Protein AF-A0A8W8MKT4-F1 (afdb_monomer)

pLDDT: mean 76.04, std 18.71, range [25.28, 95.88]

Foldseek 3Di:
DDDDDDDDDDDDDDDPDPPVVVVVVVVVVVVVVVVVVVVVVVVVVVVVVVVPPPDPPQPDWAAKWKKWWQDPPAQKIKIKIKTFHQDFFFDKFKWFAAPPDIDTPPPWPWDKDWDADPQRGIMIMIITIGHPVVLVRTFKIKTFGDDPDVVVRVLRMDIDTSCRVVVPDDPQPPDALDDPQAQWKKAFLWFQQKIWGRHPRIIMIIGHHPQWGAALQCRDTDHCVVRCVPFPADPVRTGPDPPSHIHIRDPPPPDDPDDDPPVPPRDDDDD

Mean predicted aligned error: 14.45 Å

Secondary structure (DSSP, 8-state):
-----------------TTHHHHHHHHHHHHHHHHHHHHHHHHHHHHHHHT-S-PPPTT-PPPPEEEEEEETTTTEEEEEEEEEESSPPPPEEEEEEETTEEEE-TTS--EEEEEEETTTEEEEEEEEEEEHHHHHH-SEEEEEE--SSHHHHHHH-EEEEHHHHH-TT-GGG----SGGGTT-EEE-SSBTTEEEEEETTEEEEEEPSTTEEEETTTTEEEEHHHHHHHH-B-TTSBB-SSS----B-----SS---------S------

Radius of gyration: 32.93 Å; Cα contacts (8 Å, |Δi|>4): 437; chains: 1; bounding box: 51×47×119 Å

Nearest PDB structures (foldseek):
  4fab-assembly1_L  TM=6.032E-01  e=1.069E-02  Mus musculus
  1dbk-assembly1_L  TM=6.146E-01  e=1.332E-01  Mus musculus
  6ww5-assembly1_D  TM=6.050E-01  e=1.565E-01  Homo sapiens
  8qkr-assembly2_F  TM=6.483E-01  e=2.980E-01  Homo sapiens
  6gv1-assembly1_L  TM=6.126E-01  e=1.838E-01  Mus musculus

Solvent-accessible surface area (backbone atoms only — not comparable to full-atom values): 15968 Å² total; per-residue (Å²): 139,81,83,86,84,89,82,91,79,93,71,92,75,79,90,79,64,84,66,64,66,56,54,58,56,51,52,54,53,55,52,53,53,51,56,51,53,51,51,52,51,52,51,50,53,51,52,57,63,67,68,66,62,81,68,80,61,92,81,66,74,48,57,41,44,52,39,39,35,68,44,90,87,72,62,27,34,39,39,36,35,35,34,48,20,87,49,88,60,58,60,72,46,54,31,35,26,46,90,95,46,75,43,72,60,76,95,45,65,67,48,76,48,77,48,80,42,96,87,72,30,21,33,33,44,30,40,26,50,41,51,47,72,58,51,74,70,31,49,33,43,31,44,30,46,64,54,93,48,62,68,61,23,67,70,27,38,34,74,48,44,31,73,72,72,63,50,78,90,47,92,57,65,75,75,74,23,54,80,93,33,48,75,37,43,30,42,43,40,58,36,33,31,27,35,34,36,16,54,95,64,34,60,35,39,32,62,41,61,92,82,26,25,51,28,50,59,76,69,43,66,37,50,53,84,74,34,41,82,78,64,39,47,48,94,87,31,36,46,70,54,91,68,52,59,52,41,70,39,50,71,68,89,76,86,71,92,83,72,83,81,56,84,79,88,71,82,80,80,90,127

InterPro domains:
  IPR002557 Chitin binding domain [PF01607] (177-223)
  IPR002557 Chitin binding domain [PS50940] (174-235)
  IPR002557 Chitin binding domain [SM00494] (175-235)
  IPR036508 Chitin binding domain superfamily [SSF57625] (176-227)

Structure (mmCIF, N/CA/C/O backbone):
data_AF-A0A8W8MKT4-F1
#
_entry.id   AF-A0A8W8MKT4-F1
#
loop_
_atom_site.group_PDB
_atom_site.id
_atom_site.type_symbol
_atom_site.label_atom_id
_atom_site.label_alt_id
_atom_site.label_comp_id
_atom_site.label_asym_id
_atom_site.label_entity_id
_atom_site.label_seq_id
_atom_site.pdbx_PDB_ins_code
_atom_site.Cartn_x
_atom_site.Cartn_y
_atom_site.Cartn_z
_atom_site.occupancy
_atom_site.B_iso_or_equiv
_atom_site.auth_seq_id
_atom_site.auth_comp_id
_atom_site.auth_asym_id
_atom_site.auth_atom_id
_atom_site.pdbx_PDB_model_num
ATOM 1 N N . MET A 1 1 ? 12.174 -13.783 -98.293 1.00 40.50 1 MET A N 1
ATOM 2 C CA . MET A 1 1 ? 11.081 -12.786 -98.172 1.00 40.50 1 MET A CA 1
ATOM 3 C C . MET A 1 1 ? 11.248 -12.118 -96.814 1.00 40.50 1 MET A C 1
ATOM 5 O O . MET A 1 1 ? 11.398 -12.859 -95.863 1.00 40.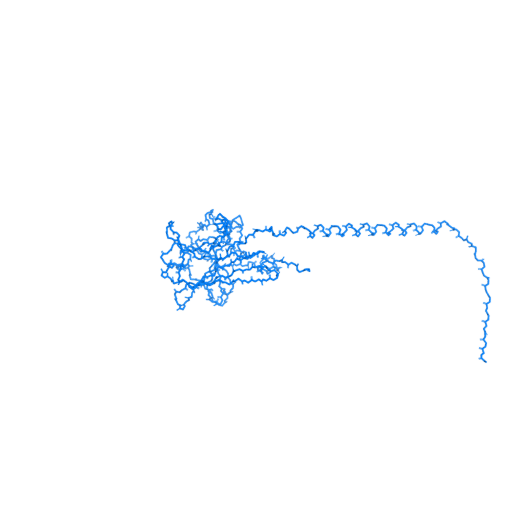50 1 MET A O 1
ATOM 9 N N . LYS A 1 2 ? 11.284 -10.805 -96.603 1.00 43.56 2 LYS A N 1
ATOM 10 C CA . LYS A 1 2 ? 11.156 -9.612 -97.447 1.00 43.56 2 LYS A CA 1
ATOM 11 C C . LYS A 1 2 ? 11.735 -8.449 -96.609 1.00 43.56 2 LYS A C 1
ATOM 13 O O . LYS A 1 2 ? 11.300 -8.263 -95.484 1.00 43.56 2 LYS A O 1
ATOM 18 N N . ASN A 1 3 ? 12.653 -7.707 -97.222 1.00 42.44 3 ASN A N 1
ATOM 19 C CA . ASN A 1 3 ? 12.739 -6.242 -97.275 1.00 42.44 3 ASN A CA 1
ATOM 20 C C . ASN A 1 3 ? 13.059 -5.396 -96.025 1.00 42.44 3 ASN A C 1
ATOM 22 O O . ASN A 1 3 ? 12.244 -5.209 -95.130 1.00 42.44 3 ASN A O 1
ATOM 26 N N . THR A 1 4 ? 14.225 -4.749 -96.127 1.00 49.06 4 THR A N 1
ATOM 27 C CA . THR A 1 4 ? 14.564 -3.381 -95.693 1.00 49.06 4 THR A CA 1
ATOM 28 C C . THR A 1 4 ? 13.545 -2.328 -96.165 1.00 49.06 4 THR A C 1
ATOM 30 O O . THR A 1 4 ? 12.856 -2.539 -97.167 1.00 49.06 4 THR A O 1
ATOM 33 N N . PRO A 1 5 ? 13.499 -1.161 -95.493 1.00 62.09 5 PRO A N 1
ATOM 34 C CA . PRO A 1 5 ? 14.091 0.021 -96.127 1.00 62.09 5 PRO A CA 1
ATOM 35 C C . PRO A 1 5 ? 14.958 0.886 -95.193 1.00 62.09 5 PRO A C 1
ATOM 37 O O . PRO A 1 5 ? 14.689 1.041 -94.006 1.00 62.09 5 PRO A O 1
ATOM 40 N N . ASN A 1 6 ? 16.002 1.448 -95.809 1.00 49.28 6 ASN A N 1
ATOM 41 C CA . ASN A 1 6 ? 16.763 2.618 -95.374 1.00 49.28 6 ASN A CA 1
ATOM 42 C C . ASN A 1 6 ? 15.872 3.865 -95.357 1.00 49.28 6 ASN A C 1
ATOM 44 O O . ASN A 1 6 ? 15.101 4.047 -96.296 1.00 49.28 6 ASN A O 1
ATOM 48 N N . GLU A 1 7 ? 16.142 4.799 -94.444 1.00 54.25 7 GLU A N 1
ATOM 49 C CA . GLU A 1 7 ? 16.109 6.219 -94.802 1.00 54.25 7 GLU A CA 1
ATOM 50 C C . GLU A 1 7 ? 17.140 7.016 -93.994 1.00 54.25 7 GLU A C 1
ATOM 52 O O . GLU A 1 7 ? 17.165 6.999 -92.764 1.00 54.25 7 GLU A O 1
ATOM 57 N N . ASN A 1 8 ? 18.032 7.661 -94.746 1.00 50.91 8 ASN A N 1
ATOM 58 C CA . ASN A 1 8 ? 19.027 8.619 -94.290 1.00 50.91 8 ASN A CA 1
ATOM 59 C C . ASN A 1 8 ? 18.345 9.946 -93.941 1.00 50.91 8 ASN A C 1
ATOM 61 O O . ASN A 1 8 ? 17.458 10.393 -94.665 1.00 50.91 8 ASN A O 1
ATOM 65 N N . GLY A 1 9 ? 18.837 10.621 -92.907 1.00 50.00 9 GLY A N 1
ATOM 66 C CA . GLY A 1 9 ? 18.427 11.977 -92.560 1.00 50.00 9 GLY A CA 1
ATOM 67 C C . GLY A 1 9 ? 19.508 12.682 -91.754 1.00 50.00 9 GLY A C 1
ATOM 68 O O . GLY A 1 9 ? 19.396 12.799 -90.538 1.00 50.00 9 GLY A O 1
ATOM 69 N N . ASP A 1 10 ? 20.561 13.122 -92.445 1.00 51.47 10 ASP A N 1
ATOM 70 C CA . ASP A 1 10 ? 21.564 14.051 -91.926 1.00 51.47 10 ASP A CA 1
ATOM 71 C C . ASP A 1 10 ? 20.923 15.418 -91.652 1.00 51.47 10 ASP A C 1
ATOM 73 O O . ASP A 1 10 ? 20.498 16.127 -92.565 1.00 51.47 10 ASP A O 1
ATOM 77 N N . GLY A 1 11 ? 20.891 15.802 -90.378 1.00 49.25 11 GLY A N 1
ATOM 78 C CA . GLY A 1 11 ? 20.530 17.135 -89.909 1.00 49.25 11 GLY A CA 1
ATOM 79 C C . GLY A 1 11 ? 21.584 17.626 -88.926 1.00 49.25 11 GLY A C 1
ATOM 80 O O . GLY A 1 11 ? 21.470 17.414 -87.722 1.00 49.25 11 GLY A O 1
ATOM 81 N N . ALA A 1 12 ? 22.638 18.256 -89.444 1.00 56.91 12 ALA A N 1
ATOM 82 C CA . ALA A 1 12 ? 23.669 18.902 -88.642 1.00 56.91 12 ALA A CA 1
ATOM 83 C C . ALA A 1 12 ? 23.098 20.159 -87.959 1.00 56.91 12 ALA A C 1
ATOM 85 O O . ALA A 1 12 ? 23.069 21.245 -88.542 1.00 56.91 12 ALA A O 1
ATOM 86 N N . GLU A 1 13 ? 22.643 20.014 -86.714 1.00 50.22 13 GLU A N 1
ATOM 87 C CA . GLU A 1 13 ? 22.199 21.130 -85.879 1.00 50.22 13 GLU A CA 1
ATOM 88 C C . GLU A 1 13 ? 23.368 21.699 -85.052 1.00 50.22 13 GLU A C 1
ATOM 90 O O . GLU A 1 13 ? 24.108 20.988 -84.368 1.00 50.22 13 GLU A O 1
ATOM 95 N N . LYS A 1 14 ? 23.555 23.019 -85.167 1.00 47.66 14 LYS A N 1
ATOM 96 C CA . LYS A 1 14 ? 24.598 23.835 -84.525 1.00 47.66 14 LYS A CA 1
ATOM 97 C C . LYS A 1 14 ? 24.682 23.610 -83.002 1.00 47.66 14 LYS A C 1
ATOM 99 O O . LYS A 1 14 ? 23.654 23.667 -82.329 1.00 47.66 14 LYS A O 1
ATOM 104 N N . PRO A 1 15 ? 25.892 23.539 -82.410 1.00 51.28 15 PRO A N 1
ATOM 105 C CA . PRO A 1 15 ? 26.056 23.515 -80.961 1.00 51.28 15 PRO A CA 1
ATOM 106 C C . PRO A 1 15 ? 25.706 24.884 -80.358 1.00 51.28 15 PRO A C 1
ATOM 108 O O . PRO A 1 15 ? 26.516 25.812 -80.321 1.00 51.28 15 PRO A O 1
ATOM 111 N N . ALA A 1 16 ? 24.477 25.015 -79.866 1.00 56.25 16 ALA A N 1
ATOM 112 C CA . ALA A 1 16 ? 24.062 26.149 -79.060 1.00 56.25 16 ALA A CA 1
ATOM 113 C C . ALA A 1 16 ? 24.637 26.034 -77.635 1.00 56.25 16 ALA A C 1
ATOM 115 O O . ALA A 1 16 ? 24.225 25.206 -76.830 1.00 56.25 16 ALA A O 1
ATOM 116 N N . SER A 1 17 ? 25.554 26.949 -77.312 1.00 55.00 17 SER A N 1
ATOM 117 C CA . SER A 1 17 ? 25.742 27.523 -75.972 1.00 55.00 17 SER A CA 1
ATOM 118 C C . SER A 1 17 ? 26.060 26.547 -74.818 1.00 55.00 17 SER A C 1
ATOM 120 O O . SER A 1 17 ? 25.248 26.240 -73.942 1.00 55.00 17 SER A O 1
ATOM 122 N N . SER A 1 18 ? 27.342 26.178 -74.741 1.00 55.16 18 SER A N 1
ATOM 123 C CA . SER A 1 18 ? 28.015 25.414 -73.671 1.00 55.16 18 SER A CA 1
ATOM 124 C C . SER A 1 18 ? 27.949 26.031 -72.251 1.00 55.16 18 SER A C 1
ATOM 126 O O . SER A 1 18 ? 28.489 25.444 -71.308 1.00 55.16 18 SER A O 1
ATOM 128 N N . ALA A 1 19 ? 27.315 27.189 -72.049 1.00 55.91 19 ALA A N 1
ATOM 129 C CA . ALA A 1 19 ? 27.246 27.846 -70.739 1.00 55.91 19 ALA A CA 1
ATOM 130 C C . ALA A 1 19 ? 26.050 27.376 -69.885 1.00 55.91 19 ALA A C 1
ATOM 132 O O . ALA A 1 19 ? 26.175 27.251 -68.666 1.00 55.91 19 ALA A O 1
ATOM 133 N N . LYS A 1 20 ? 24.910 27.023 -70.502 1.00 53.53 20 LYS A N 1
ATOM 134 C CA . LYS A 1 20 ? 23.710 26.570 -69.764 1.00 53.53 20 LYS A CA 1
ATOM 135 C C . LYS A 1 20 ? 23.859 25.172 -69.151 1.00 53.53 20 LYS A C 1
ATOM 137 O O . LYS A 1 20 ? 23.256 24.888 -68.118 1.00 53.53 20 LYS A O 1
ATOM 142 N N . PHE A 1 21 ? 24.705 24.317 -69.725 1.00 52.38 21 PHE A N 1
ATOM 143 C CA . PHE A 1 21 ? 24.856 22.931 -69.266 1.00 52.38 21 PHE A CA 1
ATOM 144 C C . PHE A 1 21 ? 25.700 22.790 -67.985 1.00 52.38 21 PHE A C 1
ATOM 146 O O . PHE A 1 21 ? 25.507 21.848 -67.215 1.00 52.38 21 PHE A O 1
ATOM 153 N N . ARG A 1 22 ? 26.606 23.741 -67.701 1.00 55.00 22 ARG A N 1
ATOM 154 C CA . ARG A 1 22 ? 27.378 23.743 -66.441 1.00 55.00 22 ARG A CA 1
ATOM 155 C C . ARG A 1 22 ? 26.541 24.201 -65.247 1.00 55.00 22 ARG A C 1
ATOM 157 O O . ARG A 1 22 ? 26.702 23.657 -64.158 1.00 55.00 22 ARG A O 1
ATOM 164 N N . TYR A 1 23 ? 25.604 25.125 -65.461 1.00 56.66 23 TYR A N 1
ATOM 165 C CA . TYR A 1 23 ? 24.764 25.667 -64.390 1.00 56.66 23 TYR A CA 1
ATOM 166 C C . TYR A 1 23 ? 23.769 24.630 -63.841 1.00 56.66 23 TYR A C 1
ATOM 168 O O . TYR A 1 23 ? 23.590 24.516 -62.630 1.00 56.66 23 TYR A O 1
ATOM 176 N N . MET A 1 24 ? 23.192 23.789 -64.709 1.00 58.78 24 MET A N 1
ATOM 177 C CA . MET A 1 24 ? 22.273 22.725 -64.276 1.00 58.78 24 MET A CA 1
ATOM 178 C C . MET A 1 24 ? 22.959 21.613 -63.470 1.00 58.78 24 MET A C 1
ATOM 180 O O . MET A 1 24 ? 22.343 21.045 -62.568 1.00 58.78 24 MET A O 1
ATOM 184 N N . LYS A 1 25 ? 24.234 21.309 -63.747 1.00 62.78 25 LYS A N 1
ATOM 185 C CA . LYS A 1 25 ? 24.990 20.334 -62.945 1.00 62.78 25 LYS A CA 1
ATOM 186 C C . LYS A 1 25 ? 25.341 20.886 -61.562 1.00 62.78 25 LYS A C 1
ATOM 188 O O . LYS A 1 25 ? 25.226 20.152 -60.586 1.00 62.78 25 LYS A O 1
ATOM 193 N N . PHE A 1 26 ? 25.681 22.171 -61.464 1.00 66.62 26 PHE A N 1
ATOM 194 C CA . PHE A 1 26 ? 25.965 22.815 -60.178 1.00 66.62 26 PHE A CA 1
ATOM 195 C C . PHE A 1 26 ? 24.720 22.911 -59.285 1.00 66.62 26 PHE A C 1
ATOM 197 O O . PHE A 1 26 ? 24.785 22.566 -58.109 1.00 66.62 26 PHE A O 1
ATOM 204 N N . ALA A 1 27 ? 23.561 23.273 -59.848 1.00 70.12 27 ALA A N 1
ATOM 205 C CA . ALA A 1 27 ? 22.306 23.343 -59.095 1.00 70.12 27 ALA A CA 1
ATOM 206 C C . ALA A 1 27 ? 21.896 21.984 -58.494 1.00 70.12 27 ALA A C 1
ATOM 208 O O . ALA A 1 27 ? 21.453 21.919 -57.350 1.00 70.12 27 ALA A O 1
ATOM 209 N N . ARG A 1 28 ? 22.108 20.879 -59.224 1.00 73.94 28 ARG A N 1
ATOM 210 C CA . ARG A 1 28 ? 21.835 19.523 -58.716 1.00 73.94 28 ARG A CA 1
ATOM 211 C C . ARG A 1 28 ? 22.748 19.127 -57.552 1.00 73.94 28 ARG A C 1
ATOM 213 O O . ARG A 1 28 ? 22.274 18.483 -56.622 1.00 73.94 28 ARG A O 1
ATOM 220 N N . PHE A 1 29 ? 24.015 19.544 -57.573 1.00 75.06 29 PHE A N 1
ATOM 221 C CA . PHE A 1 29 ? 24.945 19.303 -56.464 1.00 75.06 29 PHE A CA 1
ATOM 222 C C . PHE A 1 29 ? 24.569 20.088 -55.202 1.00 75.06 29 PHE A C 1
ATOM 224 O O . PHE A 1 29 ? 24.619 19.533 -54.107 1.00 75.06 29 PHE A O 1
ATOM 231 N N . VAL A 1 30 ? 24.143 21.346 -55.353 1.00 80.50 30 VAL A N 1
ATOM 232 C CA . VAL A 1 30 ? 23.728 22.188 -54.217 1.00 80.50 30 VAL A CA 1
ATOM 233 C C . VAL A 1 30 ? 22.429 21.679 -53.587 1.00 80.50 30 VAL A C 1
ATOM 235 O O . VAL A 1 30 ? 22.310 21.638 -52.369 1.00 80.50 30 VAL A O 1
ATOM 238 N N . ILE A 1 31 ? 21.461 21.230 -54.391 1.00 82.56 31 ILE A N 1
ATOM 239 C CA . ILE A 1 31 ? 20.212 20.670 -53.855 1.00 82.56 31 ILE A CA 1
ATOM 240 C C . ILE A 1 31 ? 20.494 19.366 -53.093 1.00 82.56 31 ILE A C 1
ATOM 242 O O . ILE A 1 31 ? 20.019 19.196 -51.972 1.00 82.56 31 ILE A O 1
ATOM 246 N N . ALA A 1 32 ? 21.313 18.470 -53.652 1.00 84.69 32 ALA A N 1
ATOM 247 C CA . ALA A 1 32 ? 21.659 17.210 -52.996 1.00 84.69 32 ALA A CA 1
ATOM 248 C C . ALA A 1 32 ? 22.386 17.415 -51.653 1.00 84.69 32 ALA A C 1
ATOM 250 O O . ALA A 1 32 ? 22.090 16.708 -50.689 1.00 84.69 32 ALA A O 1
ATOM 251 N N . SER A 1 33 ? 23.290 18.398 -51.551 1.00 87.81 33 SER A N 1
ATOM 252 C CA . SER A 1 33 ? 24.009 18.666 -50.298 1.00 87.81 33 SER A CA 1
ATOM 253 C C . SER A 1 33 ? 23.094 19.200 -49.192 1.00 87.81 33 SER A C 1
ATOM 255 O O . SER A 1 33 ? 23.240 18.798 -48.037 1.00 87.81 33 SER A O 1
ATOM 257 N N . VAL A 1 34 ? 22.103 20.031 -49.535 1.00 91.00 34 VAL A N 1
ATOM 258 C CA . VAL A 1 34 ? 21.110 20.539 -48.572 1.00 91.00 34 VAL A CA 1
ATOM 259 C C . VAL A 1 34 ? 20.231 19.407 -48.036 1.00 91.00 34 VAL A C 1
ATOM 261 O O . VAL A 1 34 ? 20.033 19.321 -46.825 1.00 91.00 34 VAL A O 1
ATOM 264 N N . PHE A 1 35 ? 19.759 18.494 -48.891 1.00 89.62 35 PHE A N 1
ATOM 265 C CA . PHE A 1 35 ? 18.953 17.350 -48.439 1.00 89.62 35 PHE A CA 1
ATOM 266 C C . PHE A 1 35 ? 19.724 16.423 -47.493 1.00 89.62 35 PHE A C 1
ATOM 268 O O . PHE A 1 35 ? 19.170 15.978 -46.485 1.00 89.62 35 PHE A O 1
ATOM 275 N N . ILE A 1 36 ? 21.006 16.167 -47.770 1.00 92.19 36 ILE A N 1
ATOM 276 C CA . ILE A 1 36 ? 21.857 15.359 -46.886 1.00 92.19 36 ILE A CA 1
ATOM 277 C C . ILE A 1 36 ? 22.030 16.059 -45.533 1.00 92.19 36 ILE A C 1
ATOM 279 O O . ILE A 1 36 ? 21.827 15.428 -44.497 1.00 92.19 36 ILE A O 1
ATOM 283 N N . ALA A 1 37 ? 22.327 17.362 -45.525 1.00 92.75 37 ALA A N 1
ATOM 284 C CA . ALA A 1 37 ? 22.496 18.126 -44.290 1.00 92.75 37 ALA A CA 1
ATOM 285 C C . ALA A 1 37 ? 21.221 18.127 -43.428 1.00 92.75 37 ALA A C 1
ATOM 287 O O . ALA A 1 37 ? 21.290 17.855 -42.230 1.00 92.75 37 ALA A O 1
ATOM 288 N N . VAL A 1 38 ? 20.051 18.350 -44.035 1.00 92.56 38 VAL A N 1
ATOM 289 C CA . VAL A 1 38 ? 18.760 18.309 -43.325 1.00 92.56 38 VAL A CA 1
ATOM 290 C C . VAL A 1 38 ? 18.490 16.915 -42.759 1.00 92.56 38 VAL A C 1
ATOM 292 O O . VAL A 1 38 ? 18.091 16.793 -41.605 1.00 92.56 38 VAL A O 1
ATOM 295 N N . THR A 1 39 ? 18.763 15.859 -43.527 1.00 91.69 39 THR A N 1
ATOM 296 C CA . THR A 1 39 ? 18.546 14.476 -43.073 1.00 91.69 39 THR A CA 1
ATOM 297 C C . THR A 1 39 ? 19.428 14.138 -41.870 1.00 91.69 39 THR A C 1
ATOM 299 O O . THR A 1 39 ? 18.943 13.562 -40.899 1.00 91.69 39 THR A O 1
ATOM 302 N N . VAL A 1 40 ? 20.698 14.553 -41.881 1.00 93.81 40 VAL A N 1
ATOM 303 C CA . VAL A 1 40 ? 21.618 14.353 -40.748 1.00 93.81 40 VAL A CA 1
ATOM 304 C C . VAL A 1 40 ? 21.141 15.108 -39.505 1.00 93.81 40 VAL A C 1
ATOM 306 O O . VAL A 1 40 ? 21.141 14.535 -38.417 1.00 93.81 40 VAL A O 1
ATOM 309 N N . VAL A 1 41 ? 20.676 16.354 -39.651 1.00 93.00 41 VAL A N 1
ATOM 310 C CA . VAL A 1 41 ? 20.140 17.147 -38.529 1.00 93.00 41 VAL A CA 1
ATOM 311 C C . VAL A 1 41 ? 18.872 16.516 -37.955 1.00 93.00 41 VAL A C 1
ATOM 313 O O . VAL A 1 41 ? 18.744 16.424 -36.738 1.00 93.00 41 VAL A O 1
ATOM 316 N N . VAL A 1 42 ? 17.958 16.031 -38.801 1.00 92.50 42 VAL A N 1
ATOM 317 C CA . VAL A 1 42 ? 16.735 15.348 -38.347 1.00 92.50 42 VAL A CA 1
ATOM 318 C C . VAL A 1 42 ? 17.075 14.047 -37.626 1.00 92.50 42 VAL A C 1
ATOM 320 O O . VAL A 1 42 ? 16.545 13.805 -36.546 1.00 92.50 42 VAL A O 1
ATOM 323 N N . ILE A 1 43 ? 17.992 13.233 -38.160 1.00 90.50 43 ILE A N 1
ATOM 324 C CA . ILE A 1 43 ? 18.422 11.995 -37.495 1.00 90.50 43 ILE A CA 1
ATOM 325 C C . ILE A 1 43 ? 19.057 12.313 -36.139 1.00 90.50 43 ILE A C 1
ATOM 327 O O . ILE A 1 43 ? 18.694 11.669 -35.161 1.00 90.50 43 ILE A O 1
ATOM 331 N N . ALA A 1 44 ? 19.932 13.321 -36.057 1.00 86.62 44 ALA A N 1
ATOM 332 C CA . ALA A 1 44 ? 20.564 13.750 -34.808 1.00 86.62 44 ALA A CA 1
ATOM 333 C C . ALA A 1 44 ? 19.553 14.304 -33.784 1.00 86.62 44 ALA A C 1
ATOM 335 O O . ALA A 1 44 ? 19.630 13.996 -32.594 1.00 86.62 44 ALA A O 1
ATOM 336 N N . ALA A 1 45 ? 18.573 15.095 -34.226 1.00 83.88 45 ALA A N 1
ATOM 337 C CA . ALA A 1 45 ? 17.501 15.598 -33.366 1.00 83.88 45 ALA A CA 1
ATOM 338 C C . ALA A 1 45 ? 16.623 14.452 -32.840 1.00 83.88 45 ALA A C 1
ATOM 340 O O . ALA A 1 45 ? 16.292 14.403 -31.658 1.00 83.88 45 ALA A O 1
ATOM 341 N N . VAL A 1 46 ? 16.300 13.478 -33.692 1.00 80.69 46 VAL A N 1
ATOM 342 C CA . VAL A 1 46 ? 15.532 12.298 -33.288 1.00 80.69 46 VAL A CA 1
ATOM 343 C C . VAL A 1 46 ? 16.343 11.433 -32.320 1.00 80.69 46 VAL A C 1
ATOM 345 O O . VAL A 1 46 ? 15.818 11.061 -31.275 1.00 80.69 46 VAL A O 1
ATOM 348 N N . THR A 1 47 ? 17.621 11.142 -32.578 1.00 76.12 47 THR A N 1
ATOM 349 C CA . THR A 1 47 ? 18.436 10.340 -31.645 1.00 76.12 47 THR A CA 1
ATOM 350 C C . THR A 1 47 ? 18.651 11.034 -30.304 1.00 76.12 47 THR A C 1
ATOM 352 O O . THR A 1 47 ? 18.570 10.368 -29.273 1.00 76.12 47 THR A O 1
ATOM 355 N N . THR A 1 48 ? 18.831 12.357 -30.278 1.00 73.94 48 THR A N 1
ATOM 356 C CA . THR A 1 48 ? 18.940 13.120 -29.019 1.00 73.94 48 THR A CA 1
ATOM 357 C C . THR A 1 48 ? 17.623 13.180 -28.243 1.00 73.94 48 THR A C 1
ATOM 359 O O . THR A 1 48 ? 17.646 13.094 -27.016 1.00 73.94 48 THR A O 1
ATOM 362 N N . MET A 1 49 ? 16.471 13.232 -28.921 1.00 65.81 49 MET A N 1
ATOM 363 C CA . MET A 1 49 ? 15.163 13.088 -28.267 1.00 65.81 49 MET A CA 1
ATOM 364 C C . MET A 1 49 ? 14.929 11.669 -27.725 1.00 65.81 49 MET A C 1
ATOM 366 O O . MET A 1 49 ? 14.303 11.518 -26.679 1.00 65.81 49 MET A O 1
ATOM 370 N N . TYR A 1 50 ? 15.461 10.630 -28.379 1.00 56.19 50 TYR A N 1
ATOM 371 C CA . TYR A 1 50 ? 15.333 9.243 -27.909 1.00 56.19 50 TYR A CA 1
ATOM 372 C C . TYR A 1 50 ? 16.281 8.881 -26.755 1.00 56.19 50 TYR A C 1
ATOM 374 O O . TYR A 1 50 ? 15.965 7.975 -25.991 1.00 56.19 50 TYR A O 1
ATOM 382 N N . GLN A 1 51 ? 17.408 9.577 -26.578 1.00 51.16 51 GLN A N 1
ATOM 383 C CA . GLN A 1 51 ? 18.354 9.296 -25.486 1.00 51.16 51 GLN A CA 1
ATOM 384 C C . GLN A 1 51 ? 18.014 9.974 -24.148 1.00 51.16 51 GLN A C 1
ATOM 386 O O . GLN A 1 51 ? 18.747 9.799 -23.177 1.00 51.16 51 GLN A O 1
ATOM 391 N N . LYS A 1 52 ? 16.913 10.731 -24.059 1.00 43.56 52 LYS A N 1
ATOM 392 C CA . LYS A 1 52 ? 16.562 11.504 -22.855 1.00 43.56 52 LYS A CA 1
ATOM 393 C C . LYS A 1 52 ? 15.234 11.088 -22.219 1.00 43.56 52 LYS A C 1
ATOM 395 O O . LYS A 1 52 ? 14.511 11.925 -21.691 1.00 43.56 52 LYS A O 1
ATOM 400 N N . ALA A 1 53 ? 14.935 9.795 -22.220 1.00 43.81 53 ALA A N 1
ATOM 401 C CA . ALA A 1 53 ? 14.231 9.224 -21.081 1.00 43.81 53 ALA A CA 1
ATOM 402 C C . ALA A 1 53 ? 15.331 8.688 -20.156 1.00 43.81 53 ALA A C 1
ATOM 404 O O . ALA A 1 53 ? 16.023 7.755 -20.567 1.00 43.81 53 ALA A O 1
ATOM 405 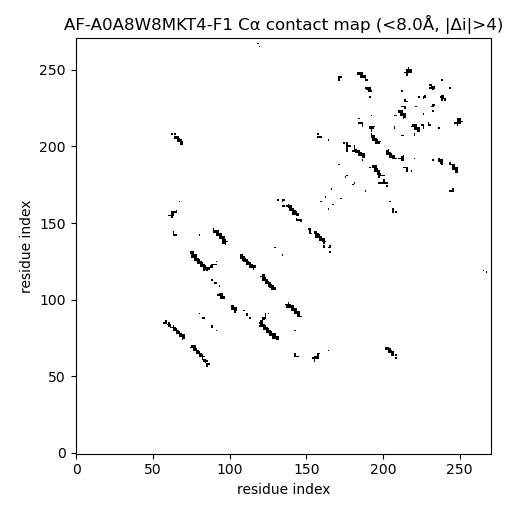N N . PRO A 1 54 ? 15.594 9.294 -18.982 1.00 50.25 54 PRO A N 1
ATOM 406 C CA . PRO A 1 54 ? 16.453 8.650 -18.003 1.00 50.25 54 PRO A CA 1
ATOM 407 C C . PRO A 1 54 ? 15.845 7.274 -17.738 1.00 50.25 54 PRO A C 1
ATOM 409 O O . PRO A 1 54 ? 14.749 7.174 -17.193 1.00 50.25 54 PRO A O 1
ATOM 412 N N . GLY A 1 55 ? 16.517 6.217 -18.199 1.00 46.06 55 GLY A N 1
ATOM 413 C CA . GLY A 1 55 ? 16.198 4.878 -17.729 1.00 46.06 55 GLY A CA 1
ATOM 414 C C . GLY A 1 55 ? 16.261 4.895 -16.199 1.00 46.06 55 GLY A C 1
ATOM 415 O O . GLY A 1 55 ? 17.063 5.668 -15.653 1.00 46.06 55 GLY A O 1
ATOM 416 N N . PRO A 1 56 ? 15.416 4.113 -15.505 1.00 46.66 56 PRO A N 1
ATOM 417 C CA . PRO A 1 56 ? 15.485 4.016 -14.053 1.00 46.66 56 PRO A CA 1
ATOM 418 C C . PRO A 1 56 ? 16.937 3.748 -13.676 1.00 46.66 56 PRO A C 1
ATOM 420 O O . PRO A 1 56 ? 17.601 2.900 -14.286 1.00 46.66 56 PRO A O 1
ATOM 423 N N . LYS A 1 57 ? 17.472 4.553 -12.755 1.00 45.00 57 LYS A N 1
ATOM 424 C CA . LYS A 1 57 ? 18.861 4.401 -12.333 1.00 45.00 57 LYS A CA 1
ATOM 425 C C . LYS A 1 57 ? 19.013 2.967 -11.837 1.00 45.00 57 LYS A C 1
ATOM 427 O O . LYS A 1 57 ? 18.224 2.511 -11.012 1.00 45.00 57 LYS A O 1
ATOM 432 N N . ALA A 1 58 ? 19.991 2.243 -12.377 1.00 44.19 58 ALA A N 1
ATOM 433 C CA . ALA A 1 58 ? 20.297 0.896 -11.923 1.00 44.19 58 ALA A CA 1
ATOM 434 C C . ALA A 1 58 ? 20.535 0.939 -10.403 1.00 44.19 58 ALA A C 1
ATOM 436 O O . ALA A 1 58 ? 21.496 1.564 -9.955 1.00 44.19 58 ALA A O 1
ATOM 437 N N . GLY A 1 59 ? 19.620 0.341 -9.634 1.00 55.66 59 GLY A N 1
ATOM 438 C CA . GLY A 1 59 ? 19.635 0.352 -8.168 1.00 55.66 59 GLY A CA 1
ATOM 439 C C . GLY A 1 59 ? 18.447 1.043 -7.490 1.00 55.66 59 GLY A C 1
ATOM 440 O O . GLY A 1 59 ? 18.373 1.004 -6.272 1.00 55.66 59 GLY A O 1
ATOM 441 N N . GLU A 1 60 ? 17.512 1.650 -8.222 1.00 61.16 60 GLU A N 1
ATOM 442 C CA . GLU A 1 60 ? 16.317 2.240 -7.602 1.00 61.16 60 GLU A CA 1
ATOM 443 C C . GLU A 1 60 ? 15.275 1.140 -7.318 1.00 61.16 60 GLU A C 1
ATOM 445 O O . GLU A 1 60 ? 14.607 0.639 -8.227 1.00 61.16 60 GLU A O 1
ATOM 450 N N . LEU A 1 61 ? 15.199 0.694 -6.059 1.00 65.81 61 LEU A N 1
ATOM 451 C CA . LEU A 1 61 ? 14.167 -0.235 -5.592 1.00 65.81 61 LEU A CA 1
ATOM 452 C C . LEU A 1 61 ? 12.798 0.446 -5.634 1.00 65.81 61 LEU A C 1
ATOM 454 O O . LEU A 1 61 ? 12.627 1.546 -5.109 1.00 65.81 61 LEU A O 1
ATOM 458 N N . SER A 1 62 ? 11.801 -0.223 -6.222 1.00 76.81 62 SER A N 1
ATOM 459 C CA . SER A 1 62 ? 10.431 0.280 -6.124 1.00 76.81 62 SER A CA 1
ATOM 460 C C . SER A 1 62 ? 9.920 0.081 -4.694 1.00 76.81 62 SER A C 1
ATOM 462 O O . SER A 1 62 ? 10.131 -0.998 -4.122 1.00 76.81 62 SER A O 1
ATOM 464 N N . PRO A 1 63 ? 9.205 1.068 -4.129 1.00 83.06 63 PRO A N 1
ATOM 465 C CA . PRO A 1 63 ? 8.611 0.935 -2.806 1.00 83.06 63 PRO A CA 1
ATOM 466 C C . PRO A 1 63 ? 7.648 -0.254 -2.767 1.00 83.06 63 PRO A C 1
ATOM 468 O O . PRO A 1 63 ? 6.961 -0.545 -3.755 1.00 83.06 63 PRO A O 1
ATOM 471 N N . VAL A 1 64 ? 7.598 -0.942 -1.625 1.00 86.75 64 VAL A N 1
ATOM 472 C CA . VAL A 1 64 ? 6.651 -2.038 -1.416 1.00 86.75 64 VAL A CA 1
ATOM 473 C C . VAL A 1 64 ? 5.231 -1.474 -1.420 1.00 86.75 64 VAL A C 1
ATOM 475 O O . VAL A 1 64 ? 4.940 -0.449 -0.806 1.00 86.75 64 VAL A O 1
ATOM 478 N N . ARG A 1 65 ? 4.331 -2.151 -2.124 1.00 87.12 65 ARG A N 1
ATOM 479 C CA . ARG A 1 65 ? 2.892 -1.890 -2.119 1.00 87.12 65 ARG A CA 1
ATOM 480 C C . ARG A 1 65 ? 2.213 -2.888 -1.202 1.00 87.12 65 ARG A C 1
ATOM 482 O O . ARG A 1 65 ? 2.596 -4.055 -1.184 1.00 87.12 65 ARG A O 1
ATOM 489 N N . MET A 1 66 ? 1.202 -2.435 -0.476 1.00 89.56 66 MET A N 1
ATOM 490 C CA . MET A 1 66 ? 0.401 -3.274 0.406 1.00 89.56 66 MET A CA 1
ATOM 491 C C . MET A 1 66 ? -1.072 -3.098 0.074 1.00 89.56 66 MET A C 1
ATOM 493 O O . MET A 1 66 ? -1.547 -1.974 -0.069 1.00 89.56 66 MET A O 1
ATOM 497 N N . GLU A 1 67 ? -1.780 -4.210 -0.030 1.00 86.62 67 GLU A N 1
ATOM 498 C CA . GLU A 1 67 ? -3.228 -4.267 -0.168 1.00 86.62 67 GLU A CA 1
ATOM 499 C C . GLU A 1 67 ? -3.769 -5.178 0.926 1.00 86.62 67 GLU A C 1
ATOM 501 O O . GLU A 1 67 ? -3.187 -6.229 1.214 1.00 86.62 67 GLU A O 1
ATOM 506 N N . VAL A 1 68 ? -4.876 -4.771 1.537 1.00 86.12 68 VAL A N 1
ATOM 507 C CA . VAL A 1 68 ? -5.569 -5.586 2.532 1.00 86.12 68 VAL A CA 1
ATOM 508 C C . VAL A 1 68 ? -7.025 -5.750 2.135 1.00 86.12 68 VAL A C 1
ATOM 510 O O . VAL A 1 68 ? -7.716 -4.762 1.879 1.00 86.12 68 VAL A O 1
ATOM 513 N N . ASP A 1 69 ? -7.457 -7.004 2.072 1.00 83.38 69 ASP A N 1
ATOM 514 C CA . ASP A 1 69 ? -8.832 -7.437 1.825 1.00 83.38 69 ASP A CA 1
ATOM 515 C C . ASP A 1 69 ? -9.400 -8.031 3.117 1.00 83.38 69 ASP A C 1
ATOM 517 O O . ASP A 1 69 ? -8.699 -8.720 3.864 1.00 83.38 69 ASP A O 1
ATOM 521 N N . GLN A 1 70 ? -10.673 -7.769 3.389 1.00 80.06 70 GLN A N 1
ATOM 522 C CA . GLN A 1 70 ? -11.374 -8.343 4.531 1.00 80.06 70 GLN A CA 1
ATOM 523 C C . GLN A 1 70 ? -12.278 -9.471 4.031 1.00 80.06 70 GLN A C 1
ATOM 525 O O . GLN A 1 70 ? -13.270 -9.237 3.337 1.00 80.06 70 GLN A O 1
ATOM 530 N N . SER A 1 71 ? -11.949 -10.715 4.392 1.00 74.81 71 SER A N 1
ATOM 531 C CA . SER A 1 71 ? -12.792 -11.858 4.046 1.00 74.81 71 SER A CA 1
ATOM 532 C C . SER A 1 71 ? -14.029 -11.876 4.936 1.00 74.81 71 SER A C 1
ATOM 534 O O . SER A 1 71 ? -13.939 -12.110 6.140 1.00 74.81 71 SER A O 1
ATOM 536 N N . ALA A 1 72 ? -15.203 -11.697 4.328 1.00 63.91 72 ALA A N 1
ATOM 537 C CA . ALA A 1 72 ? -16.487 -11.780 5.024 1.00 63.91 72 ALA A CA 1
ATOM 538 C C . ALA A 1 72 ? -16.829 -13.196 5.535 1.00 63.91 72 ALA A C 1
ATOM 540 O O . ALA A 1 72 ? -17.789 -13.351 6.283 1.00 63.91 72 ALA A O 1
ATOM 541 N N . VAL A 1 73 ? -16.102 -14.229 5.093 1.00 71.38 73 VAL A N 1
ATOM 542 C CA . VAL A 1 73 ? -16.443 -15.635 5.374 1.00 71.38 73 VAL A CA 1
ATOM 543 C C . VAL A 1 73 ? -15.734 -16.164 6.623 1.00 71.38 73 VAL A C 1
ATOM 545 O O . VAL A 1 73 ? -16.326 -16.957 7.347 1.00 71.38 73 VAL A O 1
ATOM 548 N N . ASP A 1 74 ? -14.509 -15.703 6.899 1.00 74.44 74 ASP A N 1
ATOM 549 C CA . ASP A 1 74 ? -13.612 -16.360 7.865 1.00 74.44 74 ASP A CA 1
ATOM 550 C C . ASP A 1 74 ? -13.034 -15.425 8.945 1.00 74.44 74 ASP A C 1
ATOM 552 O O . ASP A 1 74 ? -12.098 -15.829 9.636 1.00 74.44 74 ASP A O 1
ATOM 556 N N . GLU A 1 75 ? -13.526 -14.182 9.066 1.00 80.94 75 GLU A N 1
ATOM 557 C CA . GLU A 1 75 ? -13.009 -13.164 10.015 1.00 80.94 75 GLU A CA 1
ATOM 558 C C . GLU A 1 75 ? -11.474 -12.993 9.923 1.00 80.94 75 GLU A C 1
ATOM 560 O O . GLU A 1 75 ? -10.740 -12.821 10.902 1.00 80.94 75 GLU A O 1
ATOM 565 N N . GLN A 1 76 ? -10.963 -13.093 8.695 1.00 86.56 76 GLN A N 1
ATOM 566 C CA . GLN A 1 76 ? -9.543 -13.016 8.376 1.00 86.56 76 GLN A CA 1
ATOM 567 C C . GLN A 1 76 ? -9.279 -11.899 7.374 1.00 86.56 76 GLN A C 1
ATOM 569 O O . GLN A 1 76 ? -10.018 -11.702 6.406 1.00 86.56 76 GLN A O 1
ATOM 574 N N . PHE A 1 77 ? -8.169 -11.207 7.590 1.00 87.56 77 PHE A N 1
ATOM 575 C CA . PHE A 1 77 ? -7.630 -10.209 6.683 1.00 87.56 77 PHE A CA 1
ATOM 576 C C . PHE A 1 77 ? -6.659 -10.884 5.724 1.00 87.56 77 PHE A C 1
ATOM 578 O O . PHE A 1 77 ? -5.663 -11.466 6.151 1.00 87.56 77 PHE A O 1
ATOM 585 N N . GLU A 1 78 ? -6.927 -10.821 4.428 1.00 90.56 78 GLU A N 1
ATOM 586 C CA . GLU A 1 78 ? -5.966 -11.229 3.412 1.00 90.56 78 GLU A CA 1
ATOM 587 C C . GLU A 1 78 ? -5.044 -10.044 3.112 1.00 90.56 78 GLU A C 1
ATOM 589 O O . GLU A 1 78 ? -5.484 -8.974 2.702 1.00 90.56 78 GLU A O 1
ATOM 594 N N . ILE A 1 79 ? -3.749 -10.234 3.329 1.00 91.19 79 ILE A N 1
ATOM 595 C CA . ILE A 1 79 ? -2.713 -9.234 3.107 1.00 91.19 79 ILE A CA 1
ATOM 596 C C . ILE A 1 79 ? -1.908 -9.615 1.884 1.00 91.19 79 ILE A C 1
ATOM 598 O O . ILE A 1 79 ? -1.405 -10.737 1.774 1.00 91.19 79 ILE A O 1
ATOM 602 N N . ARG A 1 80 ? -1.729 -8.642 0.995 1.00 93.38 80 ARG A N 1
ATOM 603 C CA . ARG A 1 80 ? -0.894 -8.756 -0.192 1.00 93.38 80 ARG A CA 1
ATOM 604 C C . ARG A 1 80 ? 0.181 -7.682 -0.159 1.00 93.38 80 ARG A C 1
ATOM 606 O O . ARG A 1 80 ? -0.127 -6.497 -0.150 1.00 93.38 80 ARG A O 1
ATOM 613 N N . CYS A 1 81 ? 1.442 -8.090 -0.162 1.00 93.88 81 CYS A N 1
ATOM 614 C CA . CYS A 1 81 ? 2.582 -7.195 -0.317 1.00 93.88 81 CYS A CA 1
ATOM 615 C C . CYS A 1 81 ? 3.202 -7.428 -1.697 1.00 93.88 81 CYS A C 1
ATOM 617 O O . CYS A 1 81 ? 3.398 -8.577 -2.085 1.00 93.88 81 CYS A O 1
ATOM 619 N N . SER A 1 82 ? 3.557 -6.386 -2.441 1.00 92.94 82 SER A N 1
ATOM 620 C CA . SER A 1 82 ? 4.249 -6.549 -3.724 1.00 92.94 82 SER A CA 1
ATOM 621 C C . SER A 1 82 ? 5.349 -5.522 -3.942 1.00 92.94 82 SER A C 1
ATOM 623 O O . SER A 1 82 ? 5.274 -4.397 -3.458 1.00 92.94 82 SER A O 1
ATOM 625 N N . SER A 1 83 ? 6.393 -5.908 -4.669 1.00 91.31 83 SER A N 1
ATOM 626 C CA . SER A 1 83 ? 7.463 -5.006 -5.100 1.00 91.31 83 SER A CA 1
ATOM 627 C C . SER A 1 83 ? 7.967 -5.409 -6.482 1.00 91.31 83 SER A C 1
ATOM 629 O O . SER A 1 83 ? 7.929 -6.582 -6.856 1.00 91.31 83 SER A O 1
ATOM 631 N N . THR A 1 84 ? 8.419 -4.420 -7.247 1.00 87.88 84 THR A N 1
ATOM 632 C CA . THR A 1 84 ? 8.962 -4.571 -8.601 1.00 87.88 84 THR A CA 1
ATOM 633 C C . THR A 1 84 ? 10.378 -4.009 -8.652 1.00 87.88 84 THR A C 1
ATOM 635 O O . THR A 1 84 ? 10.652 -2.942 -8.102 1.00 87.88 84 THR A O 1
ATOM 638 N N . SER A 1 85 ? 11.297 -4.683 -9.331 1.00 82.44 85 SER A N 1
ATOM 639 C CA . SER A 1 85 ? 12.673 -4.210 -9.476 1.00 82.44 85 SER A CA 1
ATOM 640 C C . SER A 1 85 ? 13.305 -4.663 -10.786 1.00 82.44 85 SER A C 1
ATOM 642 O O . SER A 1 85 ? 13.062 -5.761 -11.282 1.00 82.44 85 SER A O 1
ATOM 644 N N . GLY A 1 86 ? 14.205 -3.833 -11.322 1.00 82.19 86 GLY A N 1
ATOM 645 C CA . GLY A 1 86 ? 15.041 -4.218 -12.467 1.00 82.19 86 GLY A CA 1
ATOM 646 C C . GLY A 1 86 ? 16.061 -5.323 -12.142 1.00 82.19 86 GLY A C 1
ATOM 647 O O . GLY A 1 86 ? 16.628 -5.926 -13.048 1.00 82.19 86 GLY A O 1
ATOM 648 N N . CYS A 1 87 ? 16.280 -5.604 -10.856 1.00 83.31 87 CYS A N 1
ATOM 649 C CA . CYS A 1 87 ? 17.161 -6.652 -10.335 1.00 83.31 87 CYS A CA 1
ATOM 650 C C . CYS A 1 87 ? 16.346 -7.732 -9.609 1.00 83.31 87 CYS A C 1
ATOM 652 O O . CYS A 1 87 ? 15.151 -7.550 -9.397 1.00 83.31 87 CYS A O 1
ATOM 654 N N . THR A 1 88 ? 16.982 -8.826 -9.178 1.00 82.44 88 THR A N 1
ATOM 655 C CA . THR A 1 88 ? 16.330 -9.833 -8.326 1.00 82.44 88 THR A CA 1
ATOM 656 C C . THR A 1 88 ? 15.780 -9.173 -7.049 1.00 82.44 88 THR A C 1
ATOM 658 O O . THR A 1 88 ? 16.561 -8.554 -6.322 1.00 82.44 88 THR A O 1
ATOM 661 N N . PRO A 1 89 ? 14.469 -9.270 -6.769 1.00 85.69 89 PRO A N 1
ATOM 662 C CA . PRO A 1 89 ? 13.830 -8.544 -5.687 1.00 85.69 89 PRO A CA 1
ATOM 663 C C . PRO A 1 89 ? 14.194 -9.185 -4.356 1.00 85.69 89 PRO A C 1
ATOM 665 O O . PRO A 1 89 ? 14.374 -10.402 -4.253 1.00 85.69 89 PRO A O 1
ATOM 668 N N . ALA A 1 90 ? 14.276 -8.356 -3.322 1.00 87.62 90 ALA A N 1
ATOM 669 C CA . ALA A 1 90 ? 14.406 -8.840 -1.960 1.00 87.62 90 ALA A CA 1
ATOM 670 C C . ALA A 1 90 ? 13.127 -9.564 -1.519 1.00 87.62 90 ALA A C 1
ATOM 672 O O . ALA A 1 90 ? 12.019 -9.187 -1.906 1.00 87.62 90 ALA A O 1
ATOM 673 N N . SER A 1 91 ? 13.271 -10.580 -0.668 1.00 90.50 91 SER A N 1
ATOM 674 C CA . SER A 1 91 ? 12.123 -11.173 0.021 1.00 90.50 91 SER A CA 1
ATOM 675 C C . SER A 1 91 ? 11.429 -10.122 0.887 1.00 90.50 91 SER A C 1
ATOM 677 O O . SER A 1 91 ? 12.094 -9.248 1.443 1.00 90.50 91 SER A O 1
ATOM 679 N N . ILE A 1 92 ? 10.111 -10.219 1.041 1.00 93.44 92 ILE A N 1
ATOM 680 C CA . ILE A 1 92 ? 9.339 -9.327 1.912 1.00 93.44 92 ILE A CA 1
ATOM 681 C C . ILE A 1 92 ? 8.998 -10.077 3.199 1.00 93.44 92 ILE A C 1
ATOM 683 O O . ILE A 1 92 ? 8.504 -11.201 3.151 1.00 93.44 92 ILE A O 1
ATOM 687 N N . ASN A 1 93 ? 9.233 -9.434 4.339 1.00 94.56 93 ASN A N 1
ATOM 688 C CA . ASN A 1 93 ? 8.789 -9.892 5.647 1.00 94.56 93 ASN A CA 1
ATOM 689 C C . ASN A 1 93 ? 7.531 -9.139 6.072 1.00 94.56 93 ASN A C 1
ATOM 691 O O . ASN A 1 93 ? 7.405 -7.933 5.842 1.00 94.56 93 ASN A O 1
ATOM 695 N N . LEU A 1 94 ? 6.639 -9.857 6.749 1.00 94.69 94 LEU A N 1
ATOM 696 C CA . LEU A 1 94 ? 5.459 -9.292 7.384 1.00 94.69 94 LEU A CA 1
ATOM 697 C C . LEU A 1 94 ? 5.723 -9.110 8.882 1.00 94.69 94 LEU A C 1
ATOM 699 O O . LEU A 1 94 ? 6.015 -10.072 9.598 1.00 94.69 94 LEU A O 1
ATOM 703 N N . ILE A 1 95 ? 5.666 -7.864 9.342 1.00 95.62 95 ILE A N 1
ATOM 704 C CA . ILE A 1 95 ? 6.058 -7.461 10.696 1.00 95.62 95 ILE A CA 1
ATOM 705 C C . ILE A 1 95 ? 4.861 -6.795 11.374 1.00 95.62 95 ILE A C 1
ATOM 707 O O . ILE A 1 95 ? 4.211 -5.944 10.775 1.00 95.62 95 ILE A O 1
ATOM 711 N N . GLY A 1 96 ? 4.578 -7.178 12.613 1.00 94.81 96 GLY A N 1
ATOM 712 C CA . GLY A 1 96 ? 3.633 -6.502 13.493 1.00 94.81 96 GLY A CA 1
ATOM 713 C C . GLY A 1 96 ? 4.368 -5.570 14.451 1.00 94.81 96 GLY A C 1
ATOM 714 O O . GLY A 1 96 ? 5.492 -5.862 14.870 1.00 94.81 96 GLY A O 1
ATOM 715 N N . THR A 1 97 ? 3.733 -4.462 14.814 1.00 95.88 97 THR A N 1
ATOM 716 C CA . THR A 1 97 ? 4.246 -3.523 15.821 1.00 95.88 97 THR A CA 1
ATOM 717 C C . THR A 1 97 ? 3.255 -3.416 16.971 1.00 95.88 97 THR A C 1
ATOM 719 O O . THR A 1 97 ? 2.058 -3.302 16.733 1.00 95.88 97 THR A O 1
ATOM 722 N N . LEU A 1 98 ? 3.746 -3.447 18.211 1.00 95.25 98 LEU A N 1
ATOM 723 C CA . LEU A 1 98 ? 2.978 -3.146 19.421 1.00 95.25 98 LEU A CA 1
ATOM 724 C C . LEU A 1 98 ? 3.800 -2.207 20.313 1.00 95.25 98 LEU A C 1
ATOM 726 O O . LEU A 1 98 ? 4.854 -2.580 20.848 1.00 95.25 98 LEU A O 1
ATOM 730 N N . GLY A 1 99 ? 3.344 -0.966 20.445 1.00 93.00 99 GLY A N 1
ATOM 731 C CA . GLY A 1 99 ? 4.096 0.147 21.005 1.00 93.00 99 GLY A CA 1
ATOM 732 C C . GLY A 1 99 ? 5.405 0.359 20.244 1.00 93.00 99 GLY A C 1
ATOM 733 O O . GLY A 1 99 ? 5.420 0.583 19.041 1.00 93.00 99 GLY A O 1
ATOM 734 N N . ASN A 1 100 ? 6.529 0.236 20.949 1.00 93.38 100 ASN A N 1
ATOM 735 C CA . ASN A 1 100 ? 7.867 0.363 20.356 1.00 93.38 100 ASN A CA 1
ATOM 736 C C . ASN A 1 100 ? 8.490 -0.986 19.966 1.00 93.38 100 ASN A C 1
ATOM 738 O O . ASN A 1 100 ? 9.662 -1.040 19.594 1.00 93.38 100 ASN A O 1
ATOM 742 N N . THR A 1 101 ? 7.744 -2.084 20.102 1.00 94.56 101 THR A N 1
ATOM 743 C CA . THR A 1 101 ? 8.257 -3.430 19.841 1.00 94.56 101 THR A CA 1
ATOM 744 C C . THR A 1 101 ? 7.784 -3.893 18.477 1.00 94.56 101 THR A C 1
ATOM 746 O O . THR A 1 101 ? 6.585 -3.946 18.222 1.00 94.56 101 THR A O 1
ATOM 749 N N . THR A 1 102 ? 8.725 -4.266 17.615 1.00 94.75 102 THR A N 1
ATOM 750 C CA . THR A 1 102 ? 8.430 -4.919 16.339 1.00 94.75 102 THR A CA 1
ATOM 751 C C . THR A 1 102 ? 8.663 -6.413 16.474 1.00 94.75 102 THR A C 1
ATOM 753 O O . THR A 1 102 ? 9.615 -6.855 17.122 1.00 94.75 102 THR A O 1
ATOM 756 N N . PHE A 1 103 ? 7.786 -7.208 15.877 1.00 93.62 103 PHE A N 1
ATOM 757 C CA . PHE A 1 103 ? 7.934 -8.650 15.846 1.00 93.62 103 PHE A CA 1
ATOM 758 C C . PHE A 1 103 ? 7.469 -9.217 14.505 1.00 93.62 103 PHE A C 1
ATOM 760 O O . PHE A 1 103 ? 6.473 -8.775 13.935 1.00 93.62 103 PHE A O 1
ATOM 767 N N . PRO A 1 104 ? 8.191 -10.202 13.966 1.00 91.88 104 PRO A N 1
ATOM 768 C CA . PRO A 1 104 ? 7.748 -10.925 12.784 1.00 91.88 104 PRO A CA 1
ATOM 769 C C . PRO A 1 104 ? 6.442 -11.669 13.077 1.00 91.88 104 PRO A C 1
ATOM 771 O O . PRO A 1 104 ? 6.309 -12.338 14.106 1.00 91.88 104 PRO A O 1
ATOM 774 N N . LEU A 1 105 ? 5.489 -11.590 12.152 1.00 90.12 105 LEU A N 1
ATOM 775 C CA . LEU A 1 105 ? 4.231 -12.331 12.241 1.00 90.12 105 LEU A CA 1
ATOM 776 C C . LEU A 1 105 ? 4.454 -13.764 11.737 1.00 90.12 105 LEU A C 1
ATOM 778 O O . LEU A 1 105 ? 4.036 -14.141 10.643 1.00 90.12 105 LEU A O 1
ATOM 782 N N . TYR A 1 106 ? 5.190 -14.555 12.524 1.00 77.81 106 TYR A N 1
ATOM 783 C CA . TYR A 1 106 ? 5.430 -15.973 12.250 1.00 77.81 106 TYR A CA 1
ATOM 784 C C . TYR A 1 106 ? 4.165 -16.809 12.482 1.00 77.81 106 TYR A C 1
ATOM 786 O O . TYR A 1 106 ? 3.363 -16.509 13.360 1.00 77.81 106 TYR A O 1
ATOM 794 N N . GLY A 1 107 ? 4.010 -17.894 11.717 1.00 70.25 107 GLY A N 1
ATOM 795 C CA . GLY A 1 107 ? 2.848 -18.792 11.818 1.00 70.25 107 GLY A CA 1
ATOM 796 C C . GLY A 1 107 ? 1.632 -18.355 10.996 1.00 70.25 107 GLY A C 1
ATOM 797 O O . GLY A 1 107 ? 0.601 -19.017 11.025 1.00 70.25 107 GLY A O 1
ATOM 798 N N . MET A 1 108 ? 1.768 -17.272 10.237 1.00 81.25 108 MET A N 1
ATOM 799 C CA . MET A 1 108 ? 0.777 -16.808 9.273 1.00 81.25 108 MET A CA 1
ATOM 800 C C . MET A 1 108 ? 1.015 -17.516 7.940 1.00 81.25 108 MET A C 1
ATOM 802 O O . MET A 1 108 ? 2.166 -17.786 7.588 1.00 81.25 108 MET A O 1
ATOM 806 N N . ASN A 1 109 ? -0.041 -17.776 7.165 1.00 83.25 109 ASN A N 1
ATOM 807 C CA . ASN A 1 109 ? 0.070 -18.354 5.818 1.00 83.25 109 ASN A CA 1
ATOM 808 C C . ASN A 1 109 ? 0.608 -17.322 4.810 1.00 83.25 109 ASN A C 1
ATOM 810 O O . ASN A 1 109 ? -0.045 -17.031 3.817 1.00 83.25 109 ASN A O 1
ATOM 814 N N . PHE A 1 110 ? 1.770 -16.726 5.075 1.00 90.38 110 PHE A N 1
ATOM 815 C CA . PHE A 1 110 ? 2.373 -15.692 4.243 1.00 90.38 110 PHE A CA 1
ATOM 816 C C . PHE A 1 110 ? 3.365 -16.315 3.261 1.00 90.38 110 PHE A C 1
ATOM 818 O O . PHE A 1 110 ? 4.457 -16.739 3.633 1.00 90.38 110 PHE A O 1
ATOM 825 N N . THR A 1 111 ? 2.958 -16.399 1.998 1.00 93.06 111 THR A N 1
ATOM 826 C CA . THR A 1 111 ? 3.723 -17.035 0.922 1.00 93.06 111 THR A CA 1
ATOM 827 C C . THR A 1 111 ? 4.162 -15.989 -0.084 1.00 93.06 111 THR A C 1
ATOM 829 O O . THR A 1 111 ? 3.327 -15.249 -0.592 1.00 93.06 111 THR A O 1
ATOM 832 N N . CYS A 1 112 ? 5.454 -15.958 -0.404 1.00 93.19 112 CYS A N 1
ATOM 833 C CA . CYS A 1 112 ? 6.026 -15.073 -1.414 1.00 93.19 112 CYS A CA 1
ATOM 834 C C . CYS A 1 112 ? 6.333 -15.830 -2.705 1.00 93.19 112 CYS A C 1
ATOM 836 O O . CYS A 1 112 ? 6.963 -16.887 -2.680 1.00 93.19 112 CYS A O 1
ATOM 838 N N . ILE A 1 113 ? 5.934 -15.254 -3.834 1.00 94.25 113 ILE A N 1
ATOM 839 C CA . ILE A 1 113 ? 6.220 -15.750 -5.175 1.00 94.25 113 ILE A CA 1
ATOM 840 C C . ILE A 1 113 ? 7.012 -14.676 -5.912 1.00 94.25 113 ILE A C 1
ATOM 842 O O . ILE A 1 113 ? 6.587 -13.524 -5.999 1.00 94.25 113 ILE A O 1
ATOM 846 N N . THR A 1 114 ? 8.159 -15.069 -6.456 1.00 92.75 114 THR A N 1
ATOM 847 C CA . THR A 1 114 ? 8.991 -14.210 -7.297 1.00 92.75 114 THR A CA 1
ATOM 848 C C . THR A 1 114 ? 8.773 -14.576 -8.758 1.00 92.75 114 THR A C 1
ATOM 850 O O . THR A 1 114 ? 8.927 -15.735 -9.142 1.00 92.75 114 THR A O 1
ATOM 853 N N . THR A 1 115 ? 8.437 -13.590 -9.580 1.00 92.62 115 THR A N 1
ATOM 854 C CA . THR A 1 115 ? 8.206 -13.746 -11.018 1.00 92.62 115 THR A CA 1
ATOM 855 C C . THR A 1 115 ? 9.125 -12.830 -11.815 1.00 92.62 115 THR A C 1
ATOM 857 O O . THR A 1 115 ? 9.498 -11.757 -11.350 1.00 92.62 115 THR A O 1
ATOM 860 N N . TYR A 1 116 ? 9.502 -13.254 -13.020 1.00 92.19 116 TYR A N 1
ATOM 861 C CA . TYR A 1 116 ? 10.253 -12.433 -13.968 1.00 92.19 116 TYR A CA 1
ATOM 862 C C . TYR A 1 116 ? 9.421 -12.235 -15.231 1.00 92.19 116 TYR A C 1
ATOM 864 O O . TYR A 1 116 ? 8.989 -13.211 -15.848 1.00 92.19 116 TYR A O 1
ATOM 872 N N . ASN A 1 117 ? 9.211 -10.977 -15.606 1.00 89.44 117 ASN A N 1
ATOM 873 C CA . ASN A 1 117 ? 8.624 -10.572 -16.871 1.00 89.44 117 ASN A CA 1
ATOM 874 C C . ASN A 1 117 ? 9.699 -9.853 -17.700 1.00 89.44 117 ASN A C 1
ATOM 876 O O . ASN A 1 117 ? 10.433 -9.018 -17.177 1.00 89.44 117 ASN A O 1
ATOM 880 N N . GLY A 1 118 ? 9.794 -10.164 -18.994 1.00 87.56 118 GLY A N 1
ATOM 881 C CA . GLY A 1 118 ? 10.772 -9.530 -19.884 1.00 87.56 118 GLY A CA 1
ATOM 882 C C . GLY A 1 118 ? 10.599 -8.012 -19.981 1.00 87.56 118 GLY A C 1
ATOM 883 O O . GLY A 1 118 ? 11.594 -7.303 -20.111 1.00 87.56 118 GLY A O 1
ATOM 884 N N . ASP A 1 119 ? 9.361 -7.525 -19.858 1.00 84.25 119 ASP A N 1
ATOM 885 C CA . ASP A 1 119 ? 9.038 -6.100 -19.985 1.00 84.25 119 ASP A CA 1
ATOM 886 C C . ASP A 1 119 ? 9.126 -5.342 -18.648 1.00 84.25 119 ASP A C 1
ATOM 888 O O . ASP A 1 119 ? 9.646 -4.228 -18.599 1.00 84.25 119 ASP A O 1
ATOM 892 N N . ASP A 1 120 ? 8.655 -5.952 -17.554 1.00 79.00 120 ASP A N 1
ATOM 893 C CA . ASP A 1 120 ? 8.535 -5.294 -16.239 1.00 79.00 120 ASP A CA 1
ATOM 894 C C . ASP A 1 120 ? 9.697 -5.618 -15.280 1.00 79.00 120 ASP A C 1
ATOM 896 O O . ASP A 1 120 ? 9.781 -5.077 -14.176 1.00 79.00 120 ASP A O 1
ATOM 900 N N . GLY A 1 121 ? 10.603 -6.510 -15.688 1.00 89.69 121 GLY A N 1
ATOM 901 C CA . GLY A 1 121 ? 11.686 -7.008 -14.851 1.00 89.69 121 GLY A CA 1
ATOM 902 C C . GLY A 1 121 ? 11.203 -8.034 -13.829 1.00 89.69 121 GLY A C 1
ATOM 903 O O . GLY A 1 121 ? 10.315 -8.849 -14.090 1.00 89.69 121 GLY A O 1
ATOM 904 N N . TRP A 1 122 ? 11.829 -8.043 -12.658 1.00 89.62 122 TRP A N 1
ATOM 905 C CA . TRP A 1 122 ? 11.432 -8.951 -11.595 1.00 89.62 122 TRP A CA 1
ATOM 906 C C . TRP A 1 122 ? 10.358 -8.334 -10.704 1.00 89.62 122 TRP A C 1
ATOM 908 O O . TRP A 1 122 ? 10.370 -7.141 -10.401 1.00 89.62 122 TRP A O 1
ATOM 918 N N . SER A 1 123 ? 9.473 -9.178 -10.199 1.00 91.12 123 SER A N 1
ATOM 919 C CA . SER A 1 123 ? 8.490 -8.819 -9.191 1.00 91.12 123 SER A CA 1
ATOM 920 C C . SER A 1 123 ? 8.425 -9.881 -8.106 1.00 91.12 123 SER A C 1
ATOM 922 O O . SER A 1 123 ? 8.652 -11.066 -8.347 1.00 91.12 123 SER A O 1
ATOM 924 N N . VAL A 1 124 ? 8.133 -9.447 -6.887 1.00 93.69 124 VAL A N 1
ATOM 925 C CA . VAL A 1 124 ? 7.801 -10.323 -5.766 1.00 93.69 124 VAL A CA 1
ATOM 926 C C . VAL A 1 124 ? 6.400 -9.967 -5.296 1.00 93.69 124 VAL A C 1
ATOM 928 O O . VAL A 1 124 ? 6.090 -8.796 -5.082 1.00 93.69 124 VAL A O 1
ATOM 931 N N . GLY A 1 125 ? 5.544 -10.974 -5.175 1.00 93.81 125 GLY A N 1
ATOM 932 C CA . GLY A 1 125 ? 4.204 -10.860 -4.618 1.00 93.81 125 GLY A CA 1
ATOM 933 C C . GLY A 1 125 ? 4.070 -11.824 -3.453 1.00 93.81 125 GLY A C 1
ATOM 934 O O . GLY A 1 125 ? 4.258 -13.025 -3.622 1.00 93.81 125 GLY A O 1
ATOM 935 N N . CYS A 1 126 ? 3.768 -11.303 -2.274 1.00 94.56 126 CYS A N 1
ATOM 936 C CA . CYS A 1 126 ? 3.537 -12.087 -1.077 1.00 94.56 126 CYS A CA 1
ATOM 937 C C . CYS A 1 126 ? 2.086 -11.971 -0.649 1.00 94.56 126 CYS A C 1
ATOM 939 O O . CYS A 1 126 ? 1.553 -10.868 -0.581 1.00 94.56 126 CYS A O 1
ATOM 941 N N . THR A 1 127 ? 1.457 -13.096 -0.345 1.00 93.56 127 THR A N 1
ATOM 942 C CA . THR A 1 127 ? 0.053 -13.163 0.057 1.00 93.56 127 THR A CA 1
ATOM 943 C C . THR A 1 127 ? -0.083 -14.002 1.311 1.00 93.56 127 THR A C 1
ATOM 945 O O . THR A 1 127 ? 0.525 -15.071 1.392 1.00 93.56 127 THR A O 1
ATOM 948 N N . GLY A 1 128 ? -0.898 -13.564 2.264 1.00 92.06 128 GLY A N 1
ATOM 949 C CA . GLY A 1 128 ? -1.258 -14.393 3.407 1.00 92.06 128 GLY A CA 1
ATOM 950 C C . GLY A 1 128 ? -2.446 -13.888 4.194 1.00 92.06 128 GLY A C 1
ATOM 951 O O . GLY A 1 128 ? -2.912 -12.778 3.978 1.00 92.06 128 GLY A O 1
ATOM 952 N N . SER A 1 129 ? -2.934 -14.718 5.108 1.00 90.94 129 SER A N 1
ATOM 953 C CA . SER A 1 129 ? -4.123 -14.423 5.910 1.00 90.94 129 SER A CA 1
ATOM 954 C C . SER A 1 129 ? -3.746 -14.135 7.358 1.00 90.94 129 SER A C 1
ATOM 956 O O . SER A 1 129 ? -2.892 -14.819 7.930 1.00 90.94 129 SER A O 1
ATOM 958 N N . ILE A 1 130 ? -4.391 -13.126 7.941 1.00 90.62 130 ILE A N 1
ATOM 959 C CA . ILE A 1 130 ? -4.221 -12.698 9.324 1.00 90.62 130 ILE A CA 1
ATOM 960 C C . ILE A 1 130 ? -5.552 -12.785 10.067 1.00 90.62 130 ILE A C 1
ATOM 962 O O . ILE A 1 130 ? -6.499 -12.113 9.666 1.00 90.62 130 ILE A O 1
ATOM 966 N N . PRO A 1 131 ? -5.638 -13.555 11.168 1.00 89.94 131 PRO A N 1
ATOM 967 C CA . PRO A 1 131 ? -6.823 -13.558 12.015 1.00 89.94 131 PRO A CA 1
ATOM 968 C C . PRO A 1 131 ? -7.100 -12.174 12.599 1.00 89.94 131 PRO A C 1
ATOM 970 O O . PRO A 1 131 ? -6.176 -11.494 13.059 1.00 89.94 131 PRO A O 1
ATOM 973 N N . GLU A 1 132 ? -8.371 -11.789 12.670 1.00 86.69 132 GLU A N 1
ATOM 974 C CA . GLU A 1 132 ? -8.786 -10.528 13.291 1.00 86.69 132 GLU A CA 1
ATOM 975 C C . GLU A 1 132 ? -8.271 -10.375 14.728 1.00 86.69 132 GLU A C 1
ATOM 977 O O . GLU A 1 132 ? -7.837 -9.291 15.116 1.00 86.69 132 GLU A O 1
ATOM 982 N N . SER A 1 133 ? -8.190 -11.469 15.494 1.00 87.12 133 SER A N 1
ATOM 983 C CA . SER A 1 133 ? -7.626 -11.453 16.848 1.00 87.12 133 SER A CA 1
ATOM 984 C C . SER A 1 133 ? -6.190 -10.919 16.884 1.00 87.12 133 SER A C 1
ATOM 986 O O . SER A 1 133 ? -5.837 -10.173 17.796 1.00 87.12 133 SER A O 1
ATOM 988 N N . VAL A 1 134 ? -5.369 -11.247 15.880 1.00 89.12 134 VAL A N 1
ATOM 989 C CA . VAL A 1 134 ? -3.989 -10.754 15.772 1.00 89.12 134 VAL A CA 1
ATOM 990 C C . VAL A 1 134 ? -3.994 -9.277 15.404 1.00 89.12 134 VAL A C 1
ATOM 992 O O . VAL A 1 134 ? -3.342 -8.495 16.094 1.00 89.12 134 VAL A O 1
ATOM 995 N N . VAL A 1 135 ? -4.779 -8.875 14.396 1.00 89.00 135 VAL A N 1
ATOM 996 C CA . VAL A 1 135 ? -4.907 -7.460 13.993 1.00 89.00 135 VAL A CA 1
ATOM 997 C C . VAL A 1 135 ? -5.376 -6.595 15.161 1.00 89.00 135 VAL A C 1
ATOM 999 O O . VAL A 1 135 ? -4.862 -5.504 15.377 1.00 89.00 135 VAL A O 1
ATOM 1002 N N . SER A 1 136 ? -6.309 -7.097 15.968 1.00 86.88 136 SER A N 1
ATOM 1003 C CA . SER A 1 136 ? -6.832 -6.386 17.134 1.00 86.88 136 SER A CA 1
ATOM 1004 C C . SER A 1 136 ? -5.790 -6.184 18.244 1.00 86.88 136 SER A C 1
ATOM 1006 O O . SER A 1 136 ? -5.950 -5.285 19.071 1.00 86.88 136 SER A O 1
ATOM 1008 N N . SER A 1 137 ? -4.725 -6.989 18.262 1.00 89.69 137 SER A N 1
ATOM 1009 C CA . SER A 1 137 ? -3.690 -6.990 19.303 1.00 89.69 137 SER A CA 1
ATOM 1010 C C . SER A 1 137 ? -2.429 -6.197 18.952 1.00 89.69 137 SER A C 1
ATOM 1012 O O . SER A 1 137 ? -1.546 -6.078 19.796 1.00 89.69 137 SER A O 1
ATOM 1014 N N . ILE A 1 138 ? -2.337 -5.674 17.728 1.00 93.44 138 ILE A N 1
ATOM 1015 C CA . ILE A 1 138 ? -1.176 -4.935 17.217 1.00 93.44 138 ILE A CA 1
ATOM 1016 C C . ILE A 1 138 ? -1.578 -3.525 16.808 1.00 93.44 138 ILE A C 1
ATOM 1018 O O . ILE A 1 138 ? -2.742 -3.271 16.514 1.00 93.44 138 ILE A O 1
ATOM 1022 N N . ASP A 1 139 ? -0.617 -2.613 16.791 1.00 92.62 139 ASP A N 1
ATOM 1023 C CA . ASP A 1 139 ? -0.831 -1.225 16.391 1.00 92.62 139 ASP A CA 1
ATOM 1024 C C . ASP A 1 139 ? -0.697 -1.068 14.877 1.00 92.62 139 ASP A C 1
ATOM 1026 O O . ASP A 1 139 ? -1.546 -0.436 14.254 1.00 92.62 139 ASP A O 1
ATOM 1030 N N . ASP A 1 140 ? 0.312 -1.707 14.278 1.00 93.75 140 ASP A N 1
ATOM 1031 C CA . ASP A 1 140 ? 0.595 -1.623 12.844 1.00 93.75 140 ASP A CA 1
ATOM 1032 C C . ASP A 1 140 ? 1.016 -2.966 12.248 1.00 93.75 140 ASP A C 1
ATOM 1034 O O . ASP A 1 140 ? 1.622 -3.813 12.912 1.00 93.75 140 ASP A O 1
ATOM 1038 N N . ILE A 1 141 ? 0.767 -3.110 10.947 1.00 93.75 141 ILE A N 1
ATOM 1039 C CA . ILE A 1 141 ? 1.300 -4.175 10.097 1.00 93.75 141 ILE A CA 1
ATOM 1040 C C . ILE A 1 141 ? 2.194 -3.545 9.039 1.00 93.75 141 ILE A C 1
ATOM 1042 O O . ILE A 1 141 ? 1.820 -2.574 8.386 1.00 93.75 141 ILE A O 1
ATOM 1046 N N . THR A 1 142 ? 3.385 -4.107 8.870 1.00 94.81 142 THR A N 1
ATOM 1047 C CA . THR A 1 142 ? 4.411 -3.603 7.961 1.00 94.81 142 THR A CA 1
ATOM 1048 C C . THR A 1 142 ? 4.809 -4.684 6.963 1.00 94.81 142 THR A C 1
ATOM 1050 O O . THR A 1 142 ? 5.235 -5.770 7.362 1.00 94.81 142 THR A O 1
ATOM 1053 N N . CYS A 1 143 ? 4.733 -4.372 5.668 1.00 95.19 143 CYS A N 1
ATOM 1054 C CA . CYS A 1 143 ? 5.422 -5.136 4.630 1.00 95.19 143 CYS A CA 1
ATOM 1055 C C . CYS A 1 143 ? 6.806 -4.513 4.421 1.00 95.19 143 CYS A C 1
ATOM 1057 O O . CYS A 1 143 ? 6.911 -3.380 3.943 1.00 95.19 143 CYS A O 1
ATOM 1059 N N . ARG A 1 144 ? 7.870 -5.245 4.758 1.00 94.31 144 ARG A N 1
ATOM 1060 C CA . ARG A 1 144 ? 9.243 -4.731 4.708 1.00 94.31 144 ARG A CA 1
ATOM 1061 C C . ARG A 1 144 ? 10.149 -5.608 3.840 1.00 94.31 144 ARG A C 1
ATOM 1063 O O . ARG A 1 144 ? 10.222 -6.811 4.097 1.00 94.31 144 ARG A O 1
ATOM 1070 N N . PRO A 1 145 ? 10.882 -5.052 2.861 1.00 93.25 145 PRO A N 1
ATOM 1071 C CA . PRO A 1 145 ? 11.853 -5.824 2.097 1.00 93.25 145 PRO A CA 1
ATOM 1072 C C . PRO A 1 145 ? 13.098 -6.133 2.945 1.00 93.25 145 PRO A C 1
ATOM 1074 O O . PRO A 1 145 ? 13.563 -5.309 3.734 1.00 93.25 145 PRO A O 1
ATOM 1077 N N . VAL A 1 146 ? 13.663 -7.327 2.773 1.00 92.00 146 VAL A N 1
ATOM 1078 C CA . VAL A 1 146 ? 14.889 -7.763 3.455 1.00 92.00 146 VAL A CA 1
ATOM 1079 C C . VAL A 1 146 ? 16.104 -7.273 2.667 1.00 92.00 146 VAL A C 1
ATOM 1081 O O . VAL A 1 146 ? 16.585 -7.950 1.759 1.00 92.00 146 VAL A O 1
ATOM 1084 N N . LEU A 1 147 ? 16.591 -6.080 3.006 1.00 90.81 147 LEU A N 1
ATOM 1085 C CA . LEU A 1 147 ? 17.778 -5.470 2.397 1.00 90.81 147 LEU A CA 1
ATOM 1086 C C . LEU A 1 147 ? 18.967 -5.484 3.364 1.00 90.81 147 LEU A C 1
ATOM 1088 O O . LEU A 1 147 ? 18.797 -5.552 4.578 1.00 90.81 147 LEU A O 1
ATOM 1092 N N . GLN A 1 148 ? 20.185 -5.402 2.820 1.00 89.75 148 GLN A N 1
ATOM 1093 C CA . GLN A 1 148 ? 21.404 -5.285 3.633 1.00 89.75 148 GLN A CA 1
ATOM 1094 C C . GLN A 1 148 ? 21.503 -3.920 4.326 1.00 89.75 148 GLN A C 1
ATOM 1096 O O . GLN A 1 148 ? 22.031 -3.822 5.431 1.00 89.75 148 GLN A O 1
ATOM 1101 N N . ASN A 1 149 ? 21.005 -2.867 3.672 1.00 92.50 149 ASN A N 1
ATOM 1102 C CA . ASN A 1 149 ? 20.960 -1.522 4.223 1.00 92.50 149 ASN A CA 1
ATOM 1103 C C . ASN A 1 149 ? 19.614 -1.288 4.920 1.00 92.50 149 ASN A C 1
ATOM 1105 O O . ASN A 1 149 ? 18.563 -1.265 4.280 1.00 92.50 149 ASN A O 1
ATOM 1109 N N . GLN A 1 150 ? 19.657 -1.095 6.239 1.00 89.31 150 GLN A N 1
ATOM 1110 C CA . GLN A 1 150 ? 18.459 -0.905 7.054 1.00 89.31 150 GLN A CA 1
ATOM 1111 C C . GLN A 1 150 ? 17.685 0.358 6.663 1.00 89.31 150 GLN A C 1
ATOM 1113 O O . GLN A 1 150 ? 16.465 0.297 6.564 1.00 89.31 150 GLN A O 1
ATOM 1118 N N . THR A 1 151 ? 18.385 1.463 6.386 1.00 90.44 151 THR A N 1
ATOM 1119 C CA . THR A 1 151 ? 17.770 2.741 6.002 1.00 90.44 151 THR A CA 1
ATOM 1120 C C . THR A 1 151 ? 17.012 2.615 4.687 1.00 90.44 151 THR A C 1
ATOM 1122 O O . THR A 1 151 ? 15.895 3.100 4.570 1.00 90.44 151 THR A O 1
ATOM 1125 N N . GLU A 1 152 ? 17.577 1.895 3.721 1.00 87.75 152 GLU A N 1
ATOM 1126 C CA . GLU A 1 152 ? 16.913 1.627 2.442 1.00 87.75 152 GLU A CA 1
ATOM 1127 C C . GLU A 1 152 ? 15.666 0.749 2.631 1.00 87.75 152 GLU A C 1
ATOM 1129 O O . GLU A 1 152 ? 14.622 0.995 2.030 1.00 87.75 152 GLU A O 1
ATOM 1134 N N . ALA A 1 153 ? 15.733 -0.239 3.531 1.00 87.94 153 ALA A N 1
ATOM 1135 C CA . ALA A 1 153 ? 14.566 -1.042 3.887 1.00 87.94 153 ALA A CA 1
ATOM 1136 C C . ALA A 1 153 ? 13.489 -0.225 4.624 1.00 87.94 153 ALA A C 1
ATOM 1138 O O . ALA A 1 153 ? 12.309 -0.441 4.363 1.00 87.94 153 ALA A O 1
ATOM 1139 N N . ASP A 1 154 ? 13.874 0.715 5.496 1.00 89.56 154 ASP A N 1
ATOM 1140 C CA . ASP A 1 154 ? 12.954 1.643 6.179 1.00 89.56 154 ASP A CA 1
ATOM 1141 C C . ASP A 1 154 ? 12.306 2.637 5.197 1.00 89.56 154 ASP A C 1
ATOM 1143 O O . ASP A 1 154 ? 11.194 3.118 5.408 1.00 89.56 154 ASP A O 1
ATOM 1147 N N . GLU A 1 155 ? 12.996 2.988 4.114 1.00 88.62 155 GLU A N 1
ATOM 1148 C CA . GLU A 1 155 ? 12.457 3.867 3.075 1.00 88.62 155 GLU A CA 1
ATOM 1149 C C . GLU A 1 155 ? 11.500 3.144 2.126 1.00 88.62 155 GLU A C 1
ATOM 1151 O O . GLU A 1 155 ? 10.561 3.770 1.627 1.00 88.62 155 GLU A O 1
ATOM 1156 N N . ALA A 1 156 ? 11.717 1.846 1.906 1.00 87.56 156 ALA A N 1
ATOM 1157 C CA . ALA A 1 156 ? 10.926 1.014 1.005 1.00 87.56 156 ALA A CA 1
ATOM 1158 C C . ALA A 1 156 ? 9.765 0.266 1.685 1.00 87.56 156 ALA A C 1
ATOM 1160 O O . ALA A 1 156 ? 8.941 -0.321 0.978 1.00 87.56 156 ALA A O 1
ATOM 1161 N N . GLU A 1 157 ? 9.694 0.246 3.021 1.00 92.44 157 GLU A N 1
ATOM 1162 C CA . GLU A 1 157 ? 8.601 -0.402 3.753 1.00 92.44 157 GLU A CA 1
ATOM 1163 C C . GLU A 1 157 ? 7.279 0.363 3.631 1.00 92.44 157 GLU A C 1
ATOM 1165 O O . GLU A 1 157 ? 7.229 1.579 3.434 1.00 92.44 157 GLU A O 1
ATOM 1170 N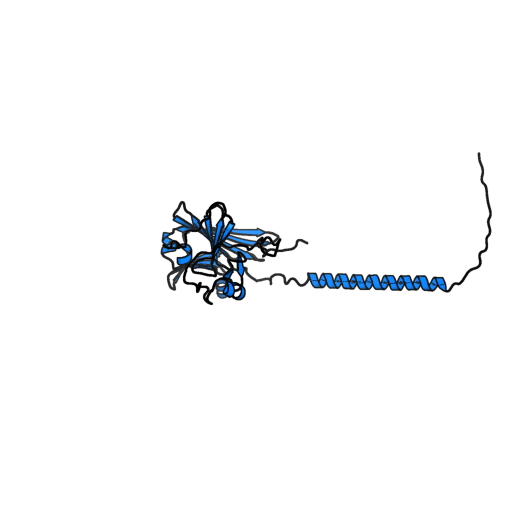 N . VAL A 1 158 ? 6.182 -0.369 3.795 1.00 91.31 158 VAL A N 1
ATOM 1171 C CA . VAL A 1 158 ? 4.830 0.188 3.834 1.00 91.31 158 VAL A CA 1
ATOM 1172 C C . VAL A 1 158 ? 4.125 -0.301 5.088 1.00 91.31 158 VAL A C 1
ATOM 1174 O O . VAL A 1 158 ? 4.201 -1.482 5.434 1.00 91.31 158 VAL A O 1
ATOM 1177 N N . LYS A 1 159 ? 3.467 0.633 5.778 1.00 91.69 159 LYS A N 1
ATOM 1178 C CA . LYS A 1 159 ? 2.784 0.413 7.053 1.00 91.69 159 LYS A CA 1
ATOM 1179 C C . LYS A 1 159 ? 1.301 0.699 6.919 1.00 91.69 159 LYS A C 1
ATOM 1181 O O . LYS A 1 159 ? 0.915 1.665 6.261 1.00 91.69 159 LYS A O 1
ATOM 1186 N N . ILE A 1 160 ? 0.493 -0.110 7.587 1.00 89.31 160 ILE A N 1
ATOM 1187 C CA . ILE A 1 160 ? -0.935 0.125 7.764 1.00 89.31 160 ILE A CA 1
ATOM 1188 C C . ILE A 1 160 ? -1.290 -0.076 9.236 1.00 89.31 160 ILE A C 1
ATOM 1190 O O . ILE A 1 160 ? -0.906 -1.080 9.838 1.00 89.31 160 ILE A O 1
ATOM 1194 N N . SER A 1 161 ? -2.004 0.885 9.817 1.00 87.25 161 SER A N 1
ATOM 1195 C CA . SER A 1 161 ? -2.384 0.819 11.224 1.00 87.25 161 SER A CA 1
ATOM 1196 C C . SER A 1 161 ? -3.633 -0.029 11.428 1.00 87.25 161 SER A C 1
ATOM 1198 O O . SER A 1 161 ? -4.510 -0.115 10.563 1.00 87.25 161 SER A O 1
ATOM 1200 N N . LYS A 1 162 ? -3.760 -0.630 12.609 1.00 86.00 162 LYS A N 1
ATOM 1201 C CA . LYS A 1 162 ? -4.955 -1.360 13.050 1.00 86.00 162 LYS A CA 1
ATOM 1202 C C . LYS A 1 162 ? -6.223 -0.532 12.886 1.00 86.00 162 LYS A C 1
ATOM 1204 O O . LYS A 1 162 ? -7.263 -1.072 12.536 1.00 86.00 162 LYS A O 1
ATOM 1209 N N . GLU A 1 163 ? -6.155 0.771 13.132 1.00 79.19 163 GLU A N 1
ATOM 1210 C CA . GLU A 1 163 ? -7.304 1.674 13.003 1.00 79.19 163 GLU A CA 1
ATOM 1211 C C . GLU A 1 163 ? -7.855 1.704 11.574 1.00 79.19 163 GLU A C 1
ATOM 1213 O O . GLU A 1 163 ? -9.062 1.827 11.372 1.00 79.19 163 GLU A O 1
ATOM 1218 N N . VAL A 1 164 ? -6.967 1.558 10.590 1.00 76.75 164 VAL A N 1
ATOM 1219 C CA . VAL A 1 164 ? -7.319 1.461 9.172 1.00 76.75 164 VAL A CA 1
ATOM 1220 C C . VAL A 1 164 ? -7.880 0.082 8.848 1.00 76.75 164 VAL A C 1
ATOM 1222 O O . VAL A 1 164 ? -8.838 -0.014 8.088 1.00 76.75 164 VAL A O 1
ATOM 1225 N N . LEU A 1 165 ? -7.286 -0.970 9.416 1.00 75.88 165 LEU A N 1
ATOM 1226 C CA . LEU A 1 165 ? -7.664 -2.357 9.147 1.00 75.88 165 LEU A CA 1
ATOM 1227 C C . LEU A 1 165 ? -9.018 -2.729 9.743 1.00 75.88 165 LEU A C 1
ATOM 1229 O O . LEU A 1 165 ? -9.841 -3.342 9.075 1.00 75.88 165 LEU A O 1
ATOM 1233 N N . VAL A 1 166 ? -9.240 -2.371 11.004 1.00 70.31 166 VAL A N 1
ATOM 1234 C CA . VAL A 1 166 ? -10.379 -2.871 11.777 1.00 70.31 166 VAL A CA 1
ATOM 1235 C C . VAL A 1 166 ? -11.606 -1.980 11.609 1.00 70.31 166 VAL A C 1
ATOM 1237 O O . VAL A 1 166 ? -12.707 -2.442 11.862 1.00 70.31 166 VAL A O 1
ATOM 1240 N N . CYS A 1 167 ? -11.459 -0.725 11.156 1.00 63.81 167 CYS A N 1
ATOM 1241 C CA . CYS A 1 167 ? -12.581 0.205 10.945 1.00 63.81 167 CYS A CA 1
ATOM 1242 C C . CYS A 1 167 ? -13.645 0.100 12.066 1.00 63.81 167 CYS A C 1
ATOM 1244 O O . CYS A 1 167 ? -14.844 0.020 11.807 1.00 63.81 167 CYS A O 1
ATOM 1246 N N . ASN A 1 168 ? -13.174 0.030 13.320 1.00 46.69 168 ASN A N 1
ATOM 1247 C CA . ASN A 1 168 ? -13.989 -0.295 14.489 1.00 46.69 168 ASN A CA 1
ATOM 1248 C C . ASN A 1 168 ? -15.087 0.775 14.663 1.00 46.69 168 ASN A C 1
ATOM 1250 O O . ASN A 1 168 ? -14.798 1.936 14.951 1.00 46.69 168 ASN A O 1
ATOM 1254 N N . ASP A 1 169 ? -16.343 0.369 14.487 1.00 48.94 169 ASP A N 1
ATOM 1255 C CA . ASP A 1 169 ? -17.550 1.007 15.031 1.00 48.94 169 ASP A CA 1
ATOM 1256 C C . ASP A 1 169 ? -18.050 2.359 14.491 1.00 48.94 169 ASP A C 1
ATOM 1258 O O . ASP A 1 169 ? -18.909 2.978 15.122 1.00 48.94 169 ASP A O 1
ATOM 1262 N N . SER A 1 170 ? -17.655 2.827 13.302 1.00 50.88 170 SER A N 1
ATOM 1263 C CA . SER A 1 170 ? -18.326 4.007 12.723 1.00 50.88 170 SER A CA 1
ATOM 1264 C C . SER A 1 170 ? -19.234 3.660 11.542 1.00 50.88 170 SER A C 1
ATOM 1266 O O . SER A 1 170 ? -18.817 3.023 10.575 1.00 50.88 170 SER A O 1
ATOM 1268 N N . LEU A 1 171 ? -20.461 4.200 11.561 1.00 53.09 171 LEU A N 1
ATOM 1269 C CA . LEU A 1 171 ? -21.385 4.320 10.415 1.00 53.09 171 LEU A CA 1
ATOM 1270 C C . LEU A 1 171 ? -20.698 4.834 9.120 1.00 53.09 171 LEU A C 1
ATOM 1272 O O . LEU A 1 171 ? -21.233 4.696 8.019 1.00 53.09 171 LEU A O 1
ATOM 1276 N N . ASN A 1 172 ? -19.480 5.373 9.228 1.00 59.62 172 ASN A N 1
ATOM 1277 C CA . ASN A 1 172 ? -18.675 5.907 8.139 1.00 59.62 172 ASN A CA 1
ATOM 1278 C C . ASN A 1 172 ? -17.844 4.854 7.381 1.00 59.62 172 ASN A C 1
ATOM 1280 O O . ASN A 1 172 ? -17.476 5.132 6.240 1.00 59.62 172 ASN A O 1
ATOM 1284 N N . CYS A 1 173 ? -17.645 3.638 7.908 1.00 64.94 173 CYS A N 1
ATOM 1285 C CA . CYS A 1 173 ? -16.888 2.558 7.244 1.00 64.94 173 CYS A CA 1
ATOM 1286 C C . CYS A 1 173 ? -17.746 1.572 6.418 1.00 64.94 173 CYS A C 1
ATOM 1288 O O . CYS A 1 173 ? -17.212 0.623 5.860 1.00 64.94 173 CYS A O 1
ATOM 1290 N N . SER A 1 174 ? -19.066 1.768 6.292 1.00 72.06 174 SER A N 1
ATOM 1291 C CA . SER A 1 174 ? -19.890 0.928 5.400 1.00 72.06 174 SER A CA 1
ATOM 1292 C C . SER A 1 174 ? -19.654 1.311 3.934 1.00 72.06 174 SER A C 1
ATOM 1294 O O . SE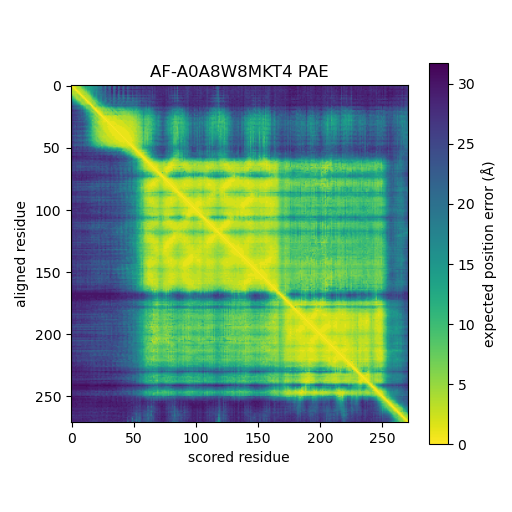R A 1 174 ? -20.219 2.298 3.457 1.00 72.06 174 SER A O 1
ATOM 1296 N N . PHE A 1 175 ? -18.748 0.626 3.241 1.00 76.56 175 PHE A N 1
ATOM 1297 C CA . PHE A 1 175 ? -18.488 0.867 1.821 1.00 76.56 175 PHE A CA 1
ATOM 1298 C C . PHE A 1 175 ? -19.460 0.048 0.976 1.00 76.56 175 PHE A C 1
ATOM 1300 O O . PHE A 1 175 ? -19.512 -1.176 1.074 1.00 76.56 175 PHE A O 1
ATOM 1307 N N . ASP A 1 176 ? -20.236 0.731 0.139 1.00 84.12 176 ASP A N 1
ATOM 1308 C CA . ASP A 1 176 ? -21.144 0.067 -0.785 1.00 84.12 176 ASP A CA 1
ATOM 1309 C C . ASP A 1 176 ? -20.378 -0.389 -2.029 1.00 84.12 176 ASP A C 1
ATOM 1311 O O . ASP A 1 176 ? -20.259 0.356 -2.997 1.00 84.12 176 ASP A O 1
ATOM 1315 N N . CYS A 1 177 ? -19.868 -1.619 -1.996 1.00 83.44 177 CYS A N 1
ATOM 1316 C CA . CYS A 1 177 ? -19.235 -2.262 -3.147 1.00 83.44 177 CYS A CA 1
ATOM 1317 C C . CYS A 1 177 ? -20.236 -2.968 -4.082 1.00 83.44 177 CYS A C 1
ATOM 1319 O O . CYS A 1 177 ? -19.851 -3.862 -4.836 1.00 83.44 177 CYS A O 1
ATOM 1321 N N . SER A 1 178 ? -21.527 -2.621 -4.038 1.00 84.69 178 SER A N 1
ATOM 1322 C CA . SER A 1 178 ? -22.525 -3.203 -4.937 1.00 84.69 178 SER A CA 1
ATOM 1323 C C . SER A 1 178 ? -22.520 -2.554 -6.327 1.00 84.69 178 SER A C 1
ATOM 1325 O O . SER A 1 178 ? -22.139 -1.397 -6.489 1.00 84.69 178 SER A O 1
ATOM 1327 N N . GLY A 1 179 ? -22.954 -3.335 -7.329 1.00 82.06 179 GLY A N 1
ATOM 1328 C CA . GLY A 1 179 ? -23.318 -2.919 -8.692 1.00 82.06 179 GLY A CA 1
ATOM 1329 C C . GLY A 1 179 ? -22.545 -1.726 -9.256 1.00 82.06 179 GLY A C 1
ATOM 1330 O O . GLY A 1 179 ? -21.449 -1.881 -9.789 1.00 82.06 179 GLY A O 1
ATOM 1331 N N . ASP A 1 180 ? -23.140 -0.540 -9.133 1.00 82.75 180 ASP A N 1
ATOM 1332 C CA . ASP A 1 180 ? -22.659 0.701 -9.743 1.00 82.75 180 ASP A CA 1
ATOM 1333 C C . ASP A 1 180 ? -21.346 1.222 -9.152 1.00 82.75 180 ASP A C 1
ATOM 1335 O O . ASP A 1 180 ? -20.716 2.090 -9.754 1.00 82.75 180 ASP A O 1
ATOM 1339 N N . ASN A 1 181 ? -20.927 0.739 -7.983 1.00 84.75 181 ASN A N 1
ATOM 1340 C CA . ASN A 1 181 ? -19.694 1.150 -7.309 1.00 84.75 181 ASN A CA 1
ATOM 1341 C C . ASN A 1 181 ? -18.543 0.153 -7.481 1.00 84.75 181 ASN A C 1
ATOM 1343 O O . ASN A 1 181 ? -17.459 0.353 -6.929 1.00 84.75 181 ASN A O 1
ATOM 1347 N N . GLN A 1 182 ? -18.754 -0.888 -8.285 1.00 85.19 182 GLN A N 1
ATOM 1348 C CA . GLN A 1 182 ? -17.708 -1.810 -8.697 1.00 85.19 182 GLN A CA 1
ATOM 1349 C C . GLN A 1 182 ? -16.579 -1.050 -9.420 1.00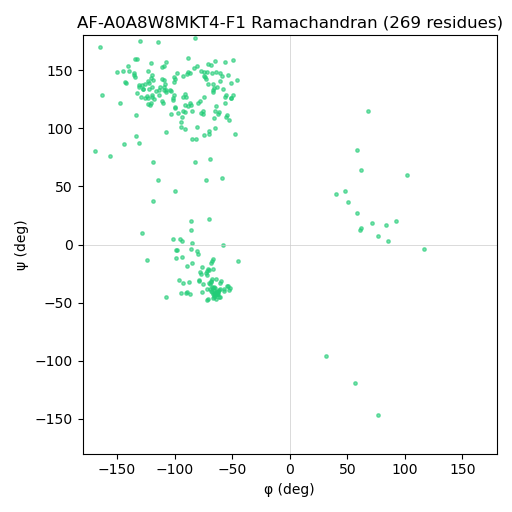 85.19 182 GLN A C 1
ATOM 1351 O O . GLN A 1 182 ? -16.836 -0.172 -10.242 1.00 85.19 182 GLN A O 1
ATOM 1356 N N . ASP A 1 183 ? -15.327 -1.347 -9.064 1.00 85.38 183 ASP A N 1
ATOM 1357 C CA . ASP A 1 183 ? -14.105 -0.684 -9.547 1.00 85.38 183 ASP A CA 1
ATOM 1358 C C . ASP A 1 183 ? -13.980 0.813 -9.234 1.00 85.38 183 ASP A C 1
ATOM 1360 O O . ASP A 1 183 ? -13.077 1.484 -9.742 1.00 85.38 183 ASP A O 1
ATOM 1364 N N . LYS A 1 184 ? -14.829 1.344 -8.348 1.00 89.44 184 LYS A N 1
ATOM 1365 C CA . LYS A 1 184 ? -14.676 2.709 -7.846 1.00 89.44 184 LYS A CA 1
ATOM 1366 C C . LYS A 1 184 ? -13.778 2.773 -6.619 1.00 89.44 184 LYS A C 1
ATOM 1368 O O . LYS A 1 184 ? -13.559 1.790 -5.908 1.00 89.44 184 LYS A O 1
ATOM 1373 N N . TYR A 1 185 ? -13.286 3.984 -6.381 1.00 90.50 185 TYR A N 1
ATOM 1374 C CA . TYR A 1 185 ? -12.392 4.315 -5.285 1.00 90.50 185 TYR A CA 1
ATOM 1375 C C . TYR A 1 185 ? -13.102 5.202 -4.265 1.00 90.50 185 TYR A C 1
ATOM 1377 O O . TYR A 1 185 ? -13.853 6.103 -4.637 1.00 90.50 185 TYR A O 1
ATOM 1385 N N . TYR A 1 186 ? -12.819 4.988 -2.989 1.00 89.00 186 TYR A N 1
ATOM 1386 C CA . TYR A 1 186 ? -13.269 5.816 -1.880 1.00 89.00 186 TYR A CA 1
ATOM 1387 C C . TYR A 1 186 ? -12.063 6.361 -1.137 1.00 89.00 186 TYR A C 1
ATOM 1389 O O . TYR A 1 186 ? -11.076 5.657 -0.926 1.00 89.00 186 TYR A O 1
ATOM 1397 N N . SER A 1 187 ? -12.160 7.598 -0.672 1.00 87.94 187 SER A N 1
ATOM 1398 C CA . SER A 1 187 ? -11.184 8.094 0.287 1.00 87.94 187 SER A CA 1
ATOM 1399 C C . SER A 1 187 ? -11.406 7.504 1.671 1.00 87.94 187 SER A C 1
ATOM 1401 O O . SER A 1 187 ? -12.553 7.375 2.114 1.00 87.94 187 SER A O 1
ATOM 1403 N N . ASN A 1 188 ? -10.320 7.264 2.402 1.00 86.31 188 ASN A N 1
ATOM 1404 C CA . ASN A 1 188 ? -10.433 6.976 3.821 1.00 86.31 188 ASN A CA 1
ATOM 1405 C C . ASN A 1 188 ? -10.940 8.225 4.580 1.00 86.31 188 ASN A C 1
ATOM 1407 O O . ASN A 1 188 ? -10.521 9.348 4.270 1.00 86.31 188 ASN A O 1
ATOM 1411 N N . PRO A 1 189 ? -11.866 8.060 5.541 1.00 82.12 189 PRO A N 1
ATOM 1412 C CA . PRO A 1 189 ? -12.469 9.179 6.262 1.00 82.12 189 PRO A CA 1
ATOM 1413 C C . PRO A 1 189 ? -11.517 9.877 7.243 1.00 82.12 189 PRO A C 1
ATOM 1415 O O . PRO A 1 189 ? -11.768 11.029 7.582 1.00 82.12 189 PRO A O 1
ATOM 1418 N N . LYS A 1 190 ? -10.437 9.213 7.677 1.00 84.31 190 LYS A N 1
ATOM 1419 C CA . LYS A 1 190 ? -9.475 9.734 8.661 1.00 84.31 190 LYS A CA 1
ATOM 1420 C C . LYS A 1 190 ? -8.139 10.115 8.018 1.00 84.31 190 LYS A C 1
ATOM 1422 O O . LYS A 1 190 ? -7.613 11.193 8.283 1.00 84.31 190 LYS A O 1
ATOM 1427 N N . PHE A 1 191 ? -7.616 9.255 7.146 1.00 86.75 191 PHE A N 1
ATOM 1428 C CA . PHE A 1 191 ? -6.268 9.367 6.590 1.00 86.75 191 PHE A CA 1
ATOM 1429 C C . PHE A 1 191 ? -6.287 9.715 5.098 1.00 86.75 191 PHE A C 1
ATOM 1431 O O . PHE A 1 191 ? -6.850 9.003 4.274 1.00 86.75 191 PHE A O 1
ATOM 1438 N N . CYS A 1 192 ? -5.639 10.807 4.711 1.00 88.38 192 CYS A N 1
ATOM 1439 C CA . CYS A 1 192 ? -5.569 11.255 3.322 1.00 88.38 192 CYS A CA 1
ATOM 1440 C C . CYS A 1 192 ? -4.656 10.399 2.445 1.00 88.38 192 CYS A C 1
ATOM 1442 O O . CYS A 1 192 ? -4.826 10.364 1.231 1.00 88.38 192 CYS A O 1
ATOM 1444 N N . ASN A 1 193 ? -3.683 9.713 3.034 1.00 89.00 193 ASN A N 1
ATOM 1445 C CA . ASN A 1 193 ? -2.779 8.817 2.324 1.00 89.00 193 ASN A CA 1
ATOM 1446 C C . ASN A 1 193 ? -3.353 7.403 2.166 1.00 89.00 193 ASN A C 1
ATOM 1448 O O . ASN A 1 193 ? -2.601 6.501 1.826 1.00 89.00 193 ASN A O 1
ATOM 1452 N N . ILE A 1 194 ? -4.644 7.180 2.429 1.00 88.88 194 ILE A N 1
ATOM 1453 C CA . ILE A 1 194 ? -5.274 5.859 2.340 1.00 88.88 194 ILE A CA 1
ATOM 1454 C C . ILE A 1 194 ? -6.527 5.950 1.483 1.00 88.88 194 ILE A C 1
ATOM 1456 O O . ILE A 1 194 ? -7.336 6.877 1.602 1.00 88.88 194 ILE A O 1
ATOM 1460 N N . PHE A 1 195 ? -6.694 4.956 0.622 1.00 90.06 195 PHE A N 1
ATOM 1461 C CA . PHE A 1 195 ? -7.869 4.812 -0.215 1.00 90.06 195 PHE A CA 1
ATOM 1462 C C . PHE A 1 195 ? -8.399 3.387 -0.156 1.00 90.06 195 PHE A C 1
ATOM 1464 O O . PHE A 1 195 ? -7.696 2.438 0.200 1.00 90.06 195 PHE A O 1
ATOM 1471 N N . HIS A 1 196 ? -9.663 3.256 -0.529 1.00 89.75 196 HIS A N 1
ATOM 1472 C CA . HIS A 1 196 ? -10.342 1.983 -0.649 1.00 89.75 196 HIS A CA 1
ATOM 1473 C C . HIS A 1 196 ? -10.814 1.797 -2.087 1.00 89.75 196 HIS A C 1
ATOM 1475 O O . HIS A 1 196 ? -11.185 2.767 -2.746 1.00 89.75 196 HIS A O 1
ATOM 1481 N N . ARG A 1 197 ? -10.819 0.567 -2.584 1.00 90.00 197 ARG A N 1
ATOM 1482 C CA . ARG A 1 197 ? -11.310 0.206 -3.913 1.00 90.00 197 ARG A CA 1
ATOM 1483 C C . ARG A 1 197 ? -12.249 -0.981 -3.794 1.00 90.00 197 ARG A C 1
ATOM 1485 O O . ARG A 1 197 ? -11.927 -1.954 -3.123 1.00 90.00 197 ARG A O 1
ATOM 1492 N N . CYS A 1 198 ? -13.374 -0.925 -4.488 1.00 85.69 198 CYS A N 1
ATOM 1493 C CA . CYS A 1 198 ? -14.276 -2.064 -4.572 1.00 85.6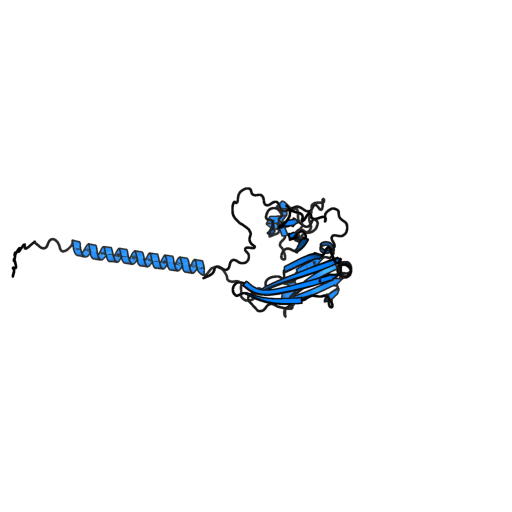9 198 CYS A CA 1
ATOM 1494 C C . CYS A 1 198 ? -13.892 -2.970 -5.750 1.00 85.69 198 CYS A C 1
ATOM 1496 O O . CYS A 1 198 ? -13.924 -2.524 -6.895 1.00 85.69 198 CYS A O 1
ATOM 1498 N N . VAL A 1 199 ? -13.551 -4.236 -5.499 1.00 83.81 199 VAL A N 1
ATOM 1499 C CA . VAL A 1 199 ? -13.282 -5.265 -6.527 1.00 83.81 199 VAL A CA 1
ATOM 1500 C C . VAL A 1 199 ? -14.105 -6.511 -6.196 1.00 83.81 199 VAL A C 1
ATOM 1502 O O . VAL A 1 199 ? -14.075 -6.968 -5.062 1.00 83.81 199 VAL A O 1
ATOM 1505 N N . ASP A 1 200 ? -14.895 -7.024 -7.140 1.00 84.56 200 ASP A N 1
ATOM 1506 C CA . ASP A 1 200 ? -15.759 -8.202 -6.958 1.00 84.56 200 ASP A CA 1
ATOM 1507 C C . ASP A 1 200 ? -16.625 -8.174 -5.683 1.00 84.56 200 ASP A C 1
ATOM 1509 O O . ASP A 1 200 ? -16.728 -9.158 -4.947 1.00 84.56 200 ASP A O 1
ATOM 1513 N N . LYS A 1 201 ? -17.275 -7.030 -5.417 1.00 81.69 201 LYS A N 1
ATOM 1514 C CA . LYS A 1 201 ? -18.077 -6.770 -4.202 1.00 81.69 201 LYS A CA 1
ATOM 1515 C C . LYS A 1 201 ? -17.293 -6.825 -2.883 1.00 81.69 201 LYS A C 1
ATOM 1517 O O . LYS A 1 201 ? -17.908 -6.863 -1.819 1.00 81.69 201 LYS A O 1
ATOM 1522 N N . ARG A 1 202 ? -15.962 -6.812 -2.937 1.00 79.12 202 ARG A N 1
ATOM 1523 C CA . ARG A 1 202 ? -15.063 -6.753 -1.778 1.00 79.12 202 ARG A CA 1
ATOM 1524 C C . ARG A 1 202 ? -14.347 -5.417 -1.709 1.00 79.12 202 ARG A C 1
ATOM 1526 O O . ARG A 1 202 ? -14.131 -4.765 -2.732 1.00 79.12 202 ARG A O 1
ATOM 1533 N N . LEU A 1 203 ? -13.983 -5.022 -0.495 1.00 82.38 203 LEU A N 1
ATOM 1534 C CA . LEU A 1 203 ? -13.284 -3.777 -0.226 1.00 82.38 203 LEU A CA 1
ATOM 1535 C C . LEU A 1 203 ? -11.790 -4.039 -0.055 1.00 82.38 203 LEU A C 1
ATOM 1537 O O . LEU A 1 203 ? -11.369 -4.680 0.902 1.00 82.38 203 LEU A O 1
ATOM 1541 N N . TYR A 1 204 ? -10.995 -3.452 -0.937 1.00 83.75 204 TYR A N 1
ATOM 1542 C CA . TYR A 1 204 ? -9.543 -3.455 -0.853 1.00 83.75 204 TYR A CA 1
ATOM 1543 C C . TYR A 1 204 ? -9.071 -2.123 -0.301 1.00 83.75 204 TYR A C 1
ATOM 1545 O O . TYR A 1 204 ? -9.439 -1.073 -0.824 1.00 83.75 204 TYR A O 1
ATOM 1553 N N . THR A 1 205 ? -8.237 -2.154 0.730 1.00 86.56 205 THR A N 1
ATOM 1554 C CA . THR A 1 205 ? -7.633 -0.953 1.313 1.00 86.56 205 THR A CA 1
ATOM 1555 C C . THR A 1 205 ? -6.154 -0.909 0.979 1.00 86.56 205 THR A C 1
ATOM 1557 O O . THR A 1 205 ? -5.453 -1.909 1.140 1.00 86.56 205 THR A O 1
ATOM 1560 N N . ALA A 1 206 ? -5.674 0.249 0.534 1.00 85.88 206 ALA A N 1
ATOM 1561 C CA . ALA A 1 206 ? -4.268 0.448 0.219 1.00 85.88 206 ALA A CA 1
ATOM 1562 C C . ALA A 1 206 ? -3.805 1.858 0.624 1.00 85.88 206 ALA A C 1
ATOM 1564 O O . ALA A 1 206 ? -4.529 2.841 0.415 1.00 85.88 206 ALA A O 1
ATOM 1565 N N . PRO A 1 207 ? -2.597 1.987 1.195 1.00 88.69 207 PRO A N 1
ATOM 1566 C CA . PRO A 1 207 ? -1.960 3.277 1.363 1.00 88.69 207 PRO A CA 1
ATOM 1567 C C . PRO A 1 207 ? -1.367 3.766 0.033 1.00 88.69 207 PRO A C 1
ATOM 1569 O O . PRO A 1 207 ? -0.900 2.994 -0.807 1.00 88.69 207 PRO A O 1
ATOM 1572 N N . CYS A 1 208 ? -1.344 5.079 -0.142 1.00 88.69 208 CYS A N 1
ATOM 1573 C CA . CYS A 1 208 ? -0.527 5.747 -1.136 1.00 88.69 208 CYS A CA 1
ATOM 1574 C C . CYS A 1 208 ? 0.964 5.550 -0.828 1.00 88.69 208 CYS A C 1
ATOM 1576 O O . CYS A 1 208 ? 1.363 5.305 0.312 1.00 88.69 208 CYS A O 1
ATOM 1578 N N . GLY A 1 209 ? 1.802 5.706 -1.858 1.00 82.31 209 GLY A N 1
ATOM 1579 C CA . GLY A 1 209 ? 3.250 5.758 -1.670 1.00 82.31 209 GLY A CA 1
ATOM 1580 C C . GLY A 1 209 ? 3.658 6.869 -0.695 1.00 82.31 209 GLY A C 1
ATOM 1581 O O . GLY A 1 209 ? 2.927 7.840 -0.492 1.00 82.31 209 GLY A O 1
ATOM 1582 N N . LYS A 1 210 ? 4.840 6.732 -0.089 1.00 81.44 210 LYS A N 1
ATOM 1583 C CA . LYS A 1 210 ? 5.366 7.686 0.897 1.00 81.44 210 LYS A CA 1
ATOM 1584 C C . LYS A 1 210 ? 5.316 9.127 0.365 1.00 81.44 210 LYS A C 1
ATOM 1586 O O . LYS A 1 210 ? 5.840 9.414 -0.707 1.00 81.44 210 LYS A O 1
ATOM 1591 N N . GLY A 1 211 ? 4.689 10.026 1.129 1.00 83.38 211 GLY A N 1
ATOM 1592 C CA . GLY A 1 211 ? 4.532 11.443 0.772 1.00 83.38 211 GLY A CA 1
ATOM 1593 C C . GLY A 1 211 ? 3.455 11.743 -0.281 1.00 83.38 211 GLY A C 1
ATOM 1594 O O . GLY A 1 211 ? 3.358 12.886 -0.728 1.00 83.38 211 GLY A O 1
ATOM 1595 N N . ALA A 1 212 ? 2.659 10.749 -0.680 1.00 88.50 212 ALA A N 1
ATOM 1596 C CA . ALA A 1 212 ? 1.528 10.920 -1.583 1.00 88.50 212 ALA A CA 1
ATOM 1597 C C . ALA A 1 212 ? 0.185 10.751 -0.857 1.00 88.50 212 ALA A C 1
ATOM 1599 O O . ALA A 1 212 ? 0.070 10.039 0.143 1.00 88.50 212 ALA A O 1
ATOM 1600 N N . TYR A 1 213 ? -0.841 11.401 -1.398 1.00 89.38 213 TYR A N 1
ATOM 1601 C CA . TYR A 1 213 ? -2.175 11.521 -0.819 1.00 89.38 213 TYR A CA 1
ATOM 1602 C C . TYR A 1 213 ? -3.226 11.257 -1.893 1.00 89.38 213 TYR A C 1
ATOM 1604 O O . TYR A 1 213 ? -3.040 11.601 -3.058 1.00 89.38 213 TYR A O 1
ATOM 1612 N N . PHE A 1 214 ? -4.329 10.621 -1.519 1.00 90.19 214 PHE A N 1
ATOM 1613 C CA . PHE A 1 214 ? -5.374 10.229 -2.452 1.00 90.19 214 PHE A CA 1
ATOM 1614 C C . PHE A 1 214 ? -6.291 11.412 -2.794 1.00 90.19 214 PHE A C 1
ATOM 1616 O O . PHE A 1 214 ? -6.939 11.977 -1.910 1.00 90.19 214 PHE A O 1
ATOM 1623 N N . SER A 1 215 ? -6.386 11.749 -4.084 1.00 87.44 215 SER A N 1
ATOM 1624 C CA . SER A 1 215 ? -7.328 12.746 -4.606 1.00 87.44 215 SER A CA 1
ATOM 1625 C C . SER A 1 215 ? -8.633 12.083 -5.050 1.00 87.44 215 SER A C 1
ATOM 1627 O O . SER A 1 215 ? -8.652 11.180 -5.890 1.00 87.44 215 SER A O 1
ATOM 1629 N N . THR A 1 216 ? -9.757 12.583 -4.536 1.00 85.94 216 THR A N 1
ATOM 1630 C CA . THR A 1 216 ? -11.110 12.124 -4.898 1.00 85.94 216 THR A CA 1
ATOM 1631 C C . THR A 1 216 ? -11.624 12.722 -6.208 1.00 85.94 216 THR A C 1
ATOM 1633 O O . THR A 1 216 ? -12.708 12.350 -6.654 1.00 85.94 216 THR A O 1
ATOM 1636 N N . GLN A 1 217 ? -10.884 13.654 -6.814 1.00 84.06 217 GLN A N 1
ATOM 1637 C CA . GLN A 1 217 ? -11.203 14.214 -8.132 1.00 84.06 217 GLN A CA 1
ATOM 1638 C C . GLN A 1 217 ? -10.545 13.407 -9.250 1.00 84.06 217 GLN A C 1
ATOM 1640 O O . GLN A 1 217 ? -11.159 13.133 -10.280 1.00 84.06 217 GLN A O 1
ATOM 1645 N N . THR A 1 218 ? -9.288 13.012 -9.035 1.00 86.62 218 THR A N 1
ATOM 1646 C CA . THR A 1 218 ? -8.476 12.312 -10.040 1.00 86.62 218 THR A CA 1
ATOM 1647 C C . THR A 1 218 ? -8.438 10.795 -9.845 1.00 86.62 218 THR A C 1
ATOM 1649 O O . THR A 1 218 ? -8.012 10.079 -10.747 1.00 86.62 218 THR A O 1
ATOM 1652 N N . CYS A 1 219 ? -8.913 10.296 -8.700 1.00 89.25 219 CYS A N 1
ATOM 1653 C CA . CYS A 1 219 ? -8.882 8.884 -8.300 1.00 89.25 219 CYS A CA 1
ATOM 1654 C C . CYS A 1 219 ? -7.470 8.285 -8.252 1.00 89.25 219 CYS A C 1
ATOM 1656 O O . CYS A 1 219 ? -7.302 7.080 -8.439 1.00 89.25 219 CYS A O 1
ATOM 1658 N N . VAL A 1 220 ? -6.449 9.111 -8.013 1.00 89.38 220 VAL A N 1
ATOM 1659 C CA . VAL A 1 220 ? -5.051 8.678 -7.927 1.00 89.38 220 VAL A CA 1
ATOM 1660 C C . VAL A 1 220 ? -4.354 9.302 -6.720 1.00 89.38 220 VAL A C 1
ATOM 1662 O O . VAL A 1 220 ? -4.799 10.307 -6.165 1.00 89.38 220 VAL A O 1
ATOM 1665 N N . CYS A 1 221 ? -3.256 8.675 -6.299 1.00 89.81 221 CYS A N 1
ATOM 1666 C CA . CYS A 1 221 ? -2.355 9.241 -5.305 1.00 89.81 221 CYS A CA 1
ATOM 1667 C C . CYS A 1 221 ? -1.462 10.304 -5.960 1.00 89.81 221 CYS A C 1
ATOM 1669 O O . CYS A 1 221 ? -0.737 9.995 -6.907 1.00 89.81 221 CYS A O 1
ATOM 1671 N N . SER A 1 222 ? -1.490 11.520 -5.423 1.00 88.19 222 SER A N 1
ATOM 1672 C CA . SER A 1 222 ? -0.749 12.690 -5.909 1.00 88.19 222 SER A CA 1
ATOM 1673 C C . SER A 1 222 ? 0.011 13.370 -4.769 1.00 88.19 222 SER A C 1
ATOM 1675 O O . SER A 1 222 ? -0.082 12.961 -3.611 1.00 88.19 222 SER A O 1
ATOM 1677 N N . ASN A 1 223 ? 0.802 14.395 -5.083 1.00 86.12 223 ASN A N 1
ATOM 1678 C CA . ASN A 1 223 ? 1.520 15.156 -4.065 1.00 86.12 223 ASN A CA 1
ATOM 1679 C C . ASN A 1 223 ? 0.541 15.967 -3.192 1.00 86.12 223 ASN A C 1
ATOM 1681 O O . ASN A 1 223 ? -0.549 16.330 -3.634 1.00 86.12 223 ASN A O 1
ATOM 1685 N N . ILE A 1 224 ? 0.940 16.273 -1.956 1.00 82.62 224 ILE A N 1
ATOM 1686 C CA . ILE A 1 224 ? 0.141 17.045 -1.001 1.00 82.62 224 ILE A CA 1
ATOM 1687 C C . ILE A 1 224 ? -0.334 18.389 -1.573 1.00 82.62 224 ILE A C 1
ATOM 1689 O O . ILE A 1 224 ? -1.467 18.786 -1.315 1.00 82.62 224 ILE A O 1
ATOM 1693 N N . ASP A 1 225 ? 0.473 19.055 -2.403 1.00 81.38 225 ASP A N 1
ATOM 1694 C CA . ASP A 1 225 ? 0.135 20.358 -2.992 1.00 81.38 225 ASP A CA 1
ATOM 1695 C C . ASP A 1 225 ? -1.078 20.298 -3.937 1.00 81.38 225 ASP A C 1
ATOM 1697 O O . ASP A 1 225 ? -1.838 21.269 -4.045 1.00 81.38 225 ASP A O 1
ATOM 1701 N N . ASP A 1 226 ? -1.287 19.145 -4.576 1.00 75.94 226 ASP A N 1
ATOM 1702 C CA . ASP A 1 226 ? -2.435 18.889 -5.447 1.00 75.94 226 ASP A CA 1
ATOM 1703 C C . ASP A 1 226 ? -3.693 18.571 -4.623 1.00 75.94 226 ASP A C 1
ATOM 1705 O O . 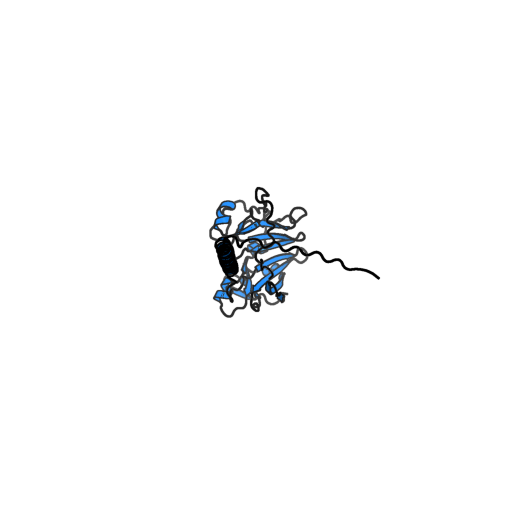ASP A 1 226 ? -4.802 18.927 -5.011 1.00 75.94 226 ASP A O 1
ATOM 1709 N N . VAL A 1 227 ? -3.523 17.952 -3.449 1.00 74.69 227 VAL A N 1
ATOM 1710 C CA . VAL A 1 227 ? -4.618 17.399 -2.631 1.00 74.69 227 VAL A CA 1
ATOM 1711 C C . VAL A 1 227 ? -5.092 18.351 -1.521 1.00 74.69 227 VAL A C 1
ATOM 1713 O O . VAL A 1 227 ? -6.281 18.361 -1.187 1.00 74.69 227 VAL A O 1
ATOM 1716 N N . ILE A 1 228 ? -4.215 19.203 -0.970 1.00 71.25 228 ILE A N 1
ATOM 1717 C CA . ILE A 1 228 ? -4.527 20.157 0.122 1.00 71.25 228 ILE A CA 1
ATOM 1718 C C . ILE A 1 228 ? -5.734 21.029 -0.217 1.00 71.25 228 ILE A C 1
ATOM 1720 O O . ILE A 1 228 ? -6.564 21.301 0.650 1.00 71.25 228 ILE A O 1
ATOM 1724 N N . LYS A 1 229 ? -5.845 21.451 -1.479 1.00 67.62 229 LYS A N 1
ATOM 1725 C CA . LYS A 1 229 ? -6.921 22.336 -1.944 1.00 67.62 229 LYS A CA 1
ATOM 1726 C C . LYS A 1 229 ? -8.281 21.645 -2.013 1.00 67.62 229 LYS A C 1
ATOM 1728 O O . LYS A 1 229 ? -9.297 22.330 -1.993 1.00 67.62 229 LYS A O 1
ATOM 1733 N N . GLU A 1 230 ? -8.303 20.319 -2.117 1.00 65.44 230 GLU A N 1
ATOM 1734 C CA . GLU A 1 230 ? -9.518 19.546 -2.381 1.00 65.44 230 GLU A C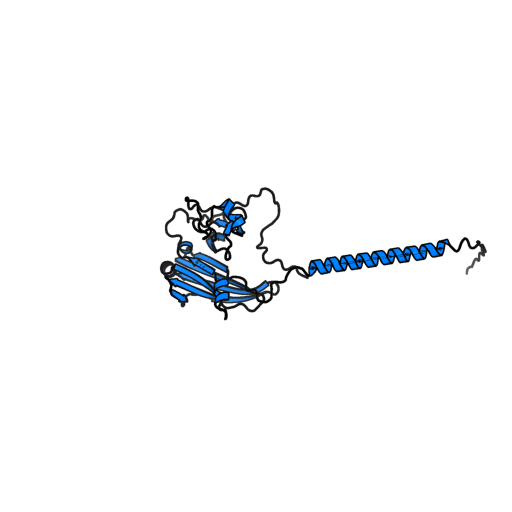A 1
ATOM 1735 C C . GLU A 1 230 ? -10.175 19.040 -1.096 1.00 65.44 230 GLU A C 1
ATOM 1737 O O . GLU A 1 230 ? -11.398 19.031 -0.980 1.00 65.44 230 GLU A O 1
ATOM 1742 N N . ILE A 1 231 ? -9.356 18.568 -0.155 1.00 62.81 231 ILE A N 1
ATOM 1743 C CA . ILE A 1 231 ? -9.803 17.645 0.896 1.00 62.81 231 ILE A CA 1
ATOM 1744 C C . ILE A 1 231 ? -9.520 18.181 2.309 1.00 62.81 231 ILE A C 1
ATOM 1746 O O . ILE A 1 231 ? -10.082 17.681 3.284 1.00 62.81 231 ILE A O 1
ATOM 1750 N N . GLY A 1 232 ? -8.700 19.232 2.428 1.00 72.12 232 GLY A N 1
ATOM 1751 C CA . GLY A 1 232 ? -8.271 19.754 3.721 1.00 72.12 232 GLY A CA 1
ATOM 1752 C C . GLY A 1 232 ? -7.490 18.694 4.489 1.00 72.12 232 GLY A C 1
ATOM 1753 O O . GLY A 1 232 ? -7.951 18.222 5.514 1.00 72.12 232 GLY A O 1
ATOM 1754 N N . CYS A 1 233 ? -6.335 18.277 3.977 1.00 79.75 233 CYS A N 1
ATOM 1755 C CA . CYS A 1 233 ? -5.416 17.399 4.703 1.00 79.75 233 CYS A CA 1
ATOM 1756 C C . CYS A 1 233 ? -4.391 18.237 5.471 1.00 79.75 233 CYS A C 1
ATOM 1758 O O . CYS A 1 233 ? -3.959 19.282 4.976 1.00 79.75 233 CYS A O 1
ATOM 1760 N N . ASP A 1 234 ? -3.981 17.782 6.651 1.00 81.06 234 ASP A N 1
ATOM 1761 C CA . ASP A 1 234 ? -2.817 18.328 7.340 1.00 81.06 234 ASP A CA 1
ATOM 1762 C C . ASP A 1 234 ? -1.507 17.719 6.813 1.00 81.06 234 ASP A C 1
ATOM 1764 O O . ASP A 1 234 ? -1.490 16.865 5.922 1.00 81.06 234 ASP A O 1
ATOM 1768 N N . LYS A 1 235 ? -0.383 18.197 7.356 1.00 78.88 235 LYS A N 1
ATOM 1769 C CA . LYS A 1 235 ? 0.960 17.746 6.965 1.00 78.88 235 LYS A CA 1
ATOM 1770 C C . LYS A 1 235 ? 1.272 16.320 7.420 1.00 78.88 235 LYS A C 1
ATOM 1772 O O . LYS A 1 235 ? 2.131 15.680 6.820 1.00 78.88 235 LYS A O 1
ATOM 1777 N N . ASP A 1 236 ? 0.565 15.837 8.434 1.00 78.69 236 ASP A N 1
ATOM 1778 C CA . ASP A 1 236 ? 0.691 14.481 8.962 1.00 78.69 236 ASP A CA 1
ATOM 1779 C C . ASP A 1 236 ? -0.199 13.496 8.180 1.00 78.69 236 ASP A C 1
ATOM 1781 O O . ASP A 1 236 ? -0.143 12.285 8.384 1.00 78.69 236 ASP A O 1
ATOM 1785 N N . GLY A 1 237 ? -0.984 14.006 7.224 1.00 77.81 237 GLY A N 1
ATOM 1786 C CA . GLY A 1 237 ? -1.869 13.226 6.375 1.00 77.81 237 GLY A CA 1
ATOM 1787 C C . GLY A 1 237 ? -3.216 12.905 6.995 1.00 77.81 237 GLY A C 1
ATOM 1788 O O . GLY A 1 237 ? -3.911 12.032 6.478 1.00 77.81 237 GLY A O 1
ATOM 1789 N N . MET A 1 238 ? -3.615 13.601 8.054 1.00 82.00 238 MET A N 1
ATOM 1790 C CA . MET A 1 238 ? -4.959 13.505 8.614 1.00 82.00 238 MET A CA 1
ATOM 1791 C C . MET A 1 238 ? -5.907 14.493 7.934 1.00 82.00 238 MET A C 1
ATOM 1793 O O . MET A 1 238 ? -5.515 15.573 7.490 1.00 82.00 238 MET A O 1
ATOM 1797 N N . ARG A 1 239 ? -7.187 14.128 7.839 1.00 81.19 239 ARG A N 1
ATOM 1798 C CA . ARG A 1 239 ? -8.232 15.033 7.344 1.00 81.19 239 ARG A CA 1
ATOM 1799 C C . ARG A 1 239 ? -8.580 16.080 8.406 1.00 81.19 239 ARG A C 1
ATOM 1801 O O . ARG A 1 239 ? -8.927 15.744 9.531 1.00 81.19 239 ARG A O 1
ATOM 1808 N N . LEU A 1 240 ? -8.527 17.352 8.017 1.00 77.50 240 LEU A N 1
ATOM 1809 C CA . LEU A 1 240 ? -8.860 18.527 8.829 1.00 77.50 240 LEU A CA 1
ATOM 1810 C C . LEU A 1 240 ? -10.373 18.728 8.998 1.00 77.50 240 LEU A C 1
ATOM 1812 O O . LEU A 1 240 ? -10.785 19.462 9.893 1.00 77.50 240 LEU A O 1
ATOM 1816 N N . ASN A 1 241 ? -11.202 18.136 8.129 1.00 66.81 241 ASN A N 1
ATOM 1817 C CA . ASN A 1 241 ? -12.648 18.357 8.144 1.00 66.81 241 ASN A CA 1
ATOM 1818 C C . ASN A 1 241 ? -13.379 17.330 9.028 1.00 66.81 241 ASN A C 1
ATOM 1820 O O . ASN A 1 241 ? -13.175 16.127 8.907 1.00 66.81 241 ASN A O 1
ATOM 1824 N N . VAL A 1 242 ? -14.232 17.847 9.919 1.00 54.50 242 VAL A N 1
ATOM 1825 C CA . VAL A 1 242 ? -14.755 17.196 11.142 1.00 54.50 242 VAL A CA 1
ATOM 1826 C C . VAL A 1 242 ? -15.898 16.204 10.885 1.00 54.50 242 VAL A C 1
ATOM 1828 O O . VAL A 1 242 ? -16.276 15.431 11.764 1.00 54.50 242 VAL A O 1
ATOM 1831 N N . GLU A 1 243 ? -16.417 16.147 9.665 1.00 57.34 243 GLU A N 1
ATOM 1832 C CA . GLU A 1 243 ? -17.302 15.065 9.257 1.00 57.34 243 GLU A CA 1
ATOM 1833 C C . GLU A 1 243 ? -16.429 14.018 8.567 1.00 57.34 243 GLU A C 1
ATOM 1835 O O . GLU A 1 243 ? -16.034 14.205 7.422 1.00 57.34 243 GLU A O 1
ATOM 1840 N N . ASN A 1 244 ? -16.084 12.943 9.284 1.00 62.28 244 ASN A N 1
ATOM 1841 C CA . ASN A 1 244 ? -15.347 11.756 8.822 1.00 62.28 244 ASN A CA 1
ATOM 1842 C C . ASN A 1 244 ? -16.075 11.036 7.658 1.00 62.28 244 ASN A C 1
ATOM 1844 O O . ASN A 1 244 ? -16.449 9.868 7.761 1.00 62.28 244 ASN A O 1
ATOM 1848 N N . VAL A 1 245 ? -16.346 11.735 6.560 1.00 68.88 245 VAL A N 1
ATOM 1849 C CA . VAL A 1 245 ? -17.204 11.303 5.462 1.00 68.88 245 VAL A CA 1
ATOM 1850 C C . VAL A 1 245 ? -16.315 10.724 4.377 1.00 68.88 245 VAL A C 1
ATOM 1852 O O . VAL A 1 245 ? -15.534 11.420 3.720 1.00 68.88 245 VAL A O 1
ATOM 1855 N N . LYS A 1 246 ? -16.448 9.412 4.173 1.00 77.44 246 LYS A N 1
ATOM 1856 C CA . LYS A 1 246 ? -15.909 8.743 2.989 1.00 77.44 246 LYS A CA 1
ATOM 1857 C C . LYS A 1 246 ? -16.465 9.423 1.737 1.00 77.44 246 LYS A C 1
ATOM 1859 O O . LYS A 1 246 ? -17.671 9.607 1.595 1.00 77.44 246 LYS A O 1
ATOM 1864 N N . THR A 1 247 ? -15.585 9.796 0.820 1.00 83.44 247 THR A N 1
ATOM 1865 C CA . THR A 1 247 ? -15.976 10.442 -0.432 1.00 83.44 247 THR A CA 1
ATOM 1866 C C . THR A 1 247 ? -15.726 9.461 -1.563 1.00 83.44 247 THR A C 1
ATOM 1868 O O . THR A 1 247 ? -14.605 8.976 -1.733 1.00 83.44 247 THR A O 1
ATOM 1871 N N . LEU A 1 248 ? -16.781 9.140 -2.313 1.00 86.25 248 LEU A N 1
ATOM 1872 C CA . LEU A 1 248 ? -16.655 8.371 -3.543 1.00 86.25 248 LEU A CA 1
ATOM 1873 C C . LEU A 1 248 ? -15.895 9.217 -4.563 1.00 86.25 248 LEU A C 1
ATOM 1875 O O . LEU A 1 248 ? -16.226 10.386 -4.771 1.00 86.25 248 LEU A O 1
ATOM 1879 N N . CYS A 1 249 ? -14.903 8.624 -5.216 1.00 86.25 249 CYS A N 1
ATOM 1880 C CA . CYS A 1 249 ? -14.211 9.301 -6.289 1.00 86.25 249 CYS A CA 1
ATOM 1881 C C . CYS A 1 249 ? -15.185 9.569 -7.438 1.00 86.25 249 CYS A C 1
ATOM 1883 O O . CYS A 1 249 ? -15.758 8.644 -8.019 1.00 86.25 249 CYS A O 1
ATOM 1885 N N . THR A 1 250 ? -15.382 10.844 -7.757 1.00 76.50 250 THR A N 1
ATOM 1886 C CA . THR A 1 250 ? -16.212 11.261 -8.883 1.00 76.50 250 THR A CA 1
ATOM 1887 C C . THR A 1 250 ? -15.268 11.764 -9.954 1.00 76.50 250 THR A C 1
ATOM 1889 O O . THR A 1 250 ? -14.801 12.897 -9.913 1.00 76.50 250 THR A O 1
ATOM 1892 N N . TYR A 1 251 ? -14.939 10.896 -10.910 1.00 67.75 251 TYR A N 1
ATOM 1893 C CA . TYR A 1 251 ? -14.196 11.337 -12.080 1.00 67.75 251 TYR A CA 1
ATOM 1894 C C . TYR A 1 251 ? -15.091 12.316 -12.839 1.00 67.75 251 TYR A C 1
ATOM 1896 O O . TYR A 1 251 ? -16.043 11.905 -13.507 1.00 67.75 251 TYR A O 1
ATOM 1904 N N . SER A 1 252 ? -14.858 13.620 -12.679 1.00 52.84 252 SER A N 1
ATOM 1905 C CA . SER A 1 252 ? -15.640 14.608 -13.408 1.00 52.84 252 SER A CA 1
ATOM 1906 C C . SER A 1 252 ? -15.301 14.443 -14.887 1.00 52.84 252 SER A C 1
ATOM 1908 O O . SER A 1 252 ? -14.206 14.767 -15.337 1.00 52.84 252 SER A O 1
ATOM 1910 N N . THR A 1 253 ? -16.235 13.919 -15.676 1.00 45.25 253 THR A N 1
ATOM 1911 C CA . THR A 1 253 ? -16.109 13.797 -17.138 1.00 45.25 253 THR A CA 1
ATOM 1912 C C . THR A 1 253 ? -16.184 15.161 -17.844 1.00 45.25 253 THR A C 1
ATOM 1914 O O . THR A 1 253 ? -16.506 15.247 -19.027 1.00 45.25 253 THR A O 1
ATOM 1917 N N . GLY A 1 254 ? -15.897 16.248 -17.125 1.00 41.12 254 GLY A N 1
ATOM 1918 C CA . GLY A 1 254 ? -15.810 17.601 -17.637 1.00 41.12 254 GLY A CA 1
ATOM 1919 C C . GLY A 1 254 ? -14.381 17.914 -18.058 1.00 41.12 254 GLY A C 1
ATOM 1920 O O . GLY 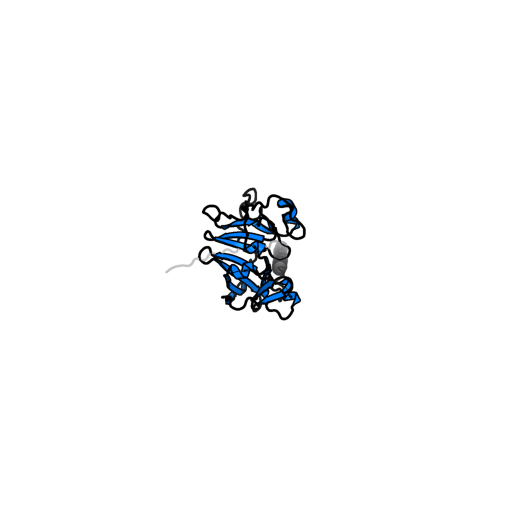A 1 254 ? -13.561 18.313 -17.243 1.00 41.12 254 GLY A O 1
ATOM 1921 N N . SER A 1 255 ? -14.131 17.820 -19.363 1.00 37.53 255 SER A N 1
ATOM 1922 C CA . SER A 1 255 ? -13.055 18.536 -20.061 1.00 37.53 255 SER A CA 1
ATOM 1923 C C . SER A 1 255 ? -11.680 17.876 -20.237 1.00 37.53 255 SER A C 1
ATOM 1925 O O . SER A 1 255 ? -10.758 18.585 -20.618 1.00 37.53 255 SER A O 1
ATOM 1927 N N . TYR A 1 256 ? -11.555 16.547 -20.134 1.00 40.06 256 TYR A N 1
ATOM 1928 C CA . TYR A 1 256 ? -10.545 15.789 -20.899 1.00 40.06 256 TYR A CA 1
ATOM 1929 C C . TYR A 1 256 ? -11.121 14.433 -21.318 1.00 40.06 256 TYR A C 1
ATOM 1931 O O . TYR A 1 256 ? -10.989 13.422 -20.632 1.00 40.06 256 TYR A O 1
ATOM 1939 N N . ALA A 1 257 ? -11.809 14.411 -22.459 1.00 34.28 257 ALA A N 1
ATOM 1940 C CA . ALA A 1 257 ? -12.167 13.164 -23.115 1.00 34.28 257 ALA A CA 1
ATOM 1941 C C . ALA A 1 257 ? -10.877 12.427 -23.516 1.00 34.28 257 ALA A C 1
ATOM 1943 O O . ALA A 1 257 ? -10.152 12.879 -24.399 1.00 34.28 257 ALA A O 1
ATOM 1944 N N . GLY A 1 258 ? -10.609 11.292 -22.868 1.00 34.28 258 GLY A N 1
ATOM 1945 C CA . GLY A 1 258 ? -9.649 10.302 -23.352 1.00 34.28 258 GLY A CA 1
ATOM 1946 C C . GLY A 1 258 ? -8.279 10.294 -22.679 1.00 34.28 258 GLY A C 1
ATOM 1947 O O . GLY A 1 258 ? -7.271 10.360 -23.371 1.00 34.28 258 GLY A O 1
ATOM 1948 N N . VAL A 1 259 ? -8.218 10.079 -21.364 1.00 31.72 259 VAL A N 1
ATOM 1949 C CA . VAL A 1 259 ? -7.101 9.321 -20.781 1.00 31.72 259 VAL A CA 1
ATOM 1950 C C . VAL A 1 259 ? -7.688 8.310 -19.807 1.00 31.72 259 VAL A C 1
ATOM 1952 O O . VAL A 1 259 ? -7.933 8.603 -18.643 1.00 31.72 259 VAL A O 1
ATOM 1955 N N . PHE A 1 260 ? -7.930 7.097 -20.304 1.00 31.34 260 PHE A N 1
ATOM 1956 C CA . PHE A 1 260 ? -7.960 5.926 -19.441 1.00 31.34 260 PHE A CA 1
ATOM 1957 C C . PHE A 1 260 ? -6.650 5.923 -18.652 1.00 31.34 260 PHE A C 1
ATOM 1959 O O . PHE A 1 260 ? -5.598 5.598 -19.205 1.00 31.34 260 PHE A O 1
ATOM 1966 N N . ALA A 1 261 ? -6.713 6.246 -17.364 1.00 30.95 261 ALA A N 1
ATOM 1967 C CA . ALA A 1 261 ? -5.698 5.829 -16.419 1.00 30.95 261 ALA A CA 1
ATOM 1968 C C . ALA A 1 261 ? -5.830 4.306 -16.239 1.00 30.95 261 ALA A C 1
ATOM 1970 O O . ALA A 1 261 ? -6.253 3.798 -15.207 1.00 30.95 261 ALA A O 1
ATOM 1971 N N . ARG A 1 262 ? -5.402 3.554 -17.264 1.00 27.92 262 ARG A N 1
ATOM 1972 C CA . ARG A 1 262 ? -4.552 2.389 -16.998 1.00 27.92 262 ARG A CA 1
ATOM 1973 C C . ARG A 1 262 ? -3.499 2.874 -16.008 1.00 27.92 262 ARG A C 1
ATOM 1975 O O . ARG A 1 262 ? -3.034 4.004 -16.168 1.00 27.92 262 ARG A O 1
ATOM 1982 N N . CYS A 1 263 ? -3.104 2.072 -15.024 1.00 27.53 263 CYS A N 1
ATOM 1983 C CA . CYS A 1 263 ? -1.868 2.320 -14.288 1.00 27.53 263 CYS A CA 1
ATOM 1984 C C . CYS A 1 263 ? -0.743 2.590 -15.301 1.00 27.53 263 CYS A C 1
ATOM 1986 O O . CYS A 1 263 ? -0.154 1.672 -15.857 1.00 27.53 263 CYS A O 1
ATOM 1988 N N . THR A 1 264 ? -0.486 3.865 -15.587 1.00 30.09 264 THR A N 1
ATOM 1989 C CA . THR A 1 264 ? 0.490 4.328 -16.577 1.00 30.09 264 THR A CA 1
ATOM 1990 C C . THR A 1 264 ? 1.745 4.731 -15.814 1.00 30.09 264 THR A C 1
ATOM 1992 O O . THR A 1 264 ? 2.329 5.782 -16.025 1.00 30.09 264 THR A O 1
ATOM 1995 N N . PHE A 1 265 ? 2.139 3.857 -14.891 1.00 31.06 265 PHE A N 1
ATOM 1996 C CA . PHE A 1 265 ? 3.503 3.710 -14.406 1.00 31.06 265 PHE A CA 1
ATOM 1997 C C . PHE A 1 265 ? 3.979 2.319 -14.834 1.00 31.06 265 PHE A C 1
ATOM 1999 O O . PHE A 1 265 ? 4.296 1.485 -14.004 1.00 31.06 265 PHE A O 1
ATOM 2006 N N . CYS A 1 266 ? 3.894 2.057 -16.140 1.00 26.70 266 CYS A N 1
ATOM 2007 C CA . CYS A 1 266 ? 4.593 1.014 -16.896 1.00 26.70 266 CYS A CA 1
ATOM 2008 C C . CYS A 1 266 ? 4.340 1.328 -18.376 1.00 26.70 266 CYS A C 1
ATOM 2010 O O . CYS A 1 266 ? 3.409 0.831 -19.002 1.00 26.70 266 CYS A O 1
ATOM 2012 N N . ASN A 1 267 ? 5.102 2.279 -18.912 1.00 26.28 267 ASN A N 1
ATOM 2013 C CA . ASN A 1 267 ? 5.093 2.621 -20.331 1.00 26.28 267 ASN A CA 1
ATOM 2014 C C . ASN A 1 267 ? 6.510 2.358 -20.856 1.00 26.28 267 ASN A C 1
ATOM 2016 O O . ASN A 1 267 ? 7.275 3.287 -21.104 1.00 26.28 267 ASN A O 1
ATOM 2020 N N . TYR A 1 268 ? 6.887 1.082 -20.964 1.00 28.89 268 TYR A N 1
ATOM 2021 C CA . TYR A 1 268 ? 8.016 0.695 -21.802 1.00 28.89 268 TYR A CA 1
ATOM 2022 C C . TYR A 1 268 ? 7.511 0.527 -23.231 1.00 28.89 268 TYR A C 1
ATOM 2024 O O . TYR A 1 268 ? 6.652 -0.291 -23.550 1.00 28.89 268 TYR A O 1
ATOM 2032 N N . LYS A 1 269 ? 8.019 1.400 -24.096 1.00 25.28 269 LYS A N 1
ATOM 2033 C CA . LYS A 1 269 ? 7.761 1.404 -25.528 1.00 25.28 269 LYS A CA 1
ATOM 2034 C C . LYS A 1 269 ? 8.606 0.299 -26.161 1.00 25.28 269 LYS A C 1
ATOM 2036 O O . LYS A 1 269 ? 9.827 0.421 -26.182 1.00 25.28 269 LYS A O 1
ATOM 2041 N N . LEU A 1 270 ? 7.948 -0.733 -26.687 1.00 27.41 270 LEU A N 1
ATOM 2042 C CA . LEU A 1 270 ? 8.561 -1.768 -27.522 1.00 27.41 270 LEU A CA 1
ATOM 2043 C C . LEU A 1 270 ? 9.365 -1.125 -28.667 1.00 27.41 270 LEU A C 1
ATOM 2045 O O . LEU A 1 270 ? 8.836 -0.309 -29.435 1.00 27.41 270 LEU A O 1
ATOM 2049 N N . ARG A 1 271 ? 10.639 -1.501 -28.772 1.00 30.02 271 ARG A N 1
ATOM 2050 C CA . ARG A 1 271 ? 11.448 -1.433 -29.991 1.00 30.02 271 ARG A CA 1
ATOM 2051 C C . ARG A 1 271 ? 12.123 -2.772 -30.199 1.00 30.02 271 ARG A C 1
ATOM 2053 O O . ARG A 1 271 ? 12.650 -3.298 -29.199 1.00 30.02 271 ARG A O 1
#

Organism: Magallana gigas (NCBI:txid29159)

Sequence (271 aa):
MKNTPNENGDGAEKPASSAKFRYMKFARFVIASVFIAVTVVVIAAVTTMYQKAPGPKAGELSPVRMEVDQSAVDEQFEIRCSSTSGCTPASINLIGTLGNTTFPLYGMNFTCITTYNGDDGWSVGCTGSIPESVVSSIDDITCRPVLQNQTEADEAEVKISKEVLVCNDSLNCSFDCSGDNQDKYYSNPKFCNIFHRCVDKRLYTAPCGKGAYFSTQTCVCSNIDDVIKEIGCDKDGMRLNVENVKTLCTYSTGSYAGVFARCTFCNYKLR